Protein 2PEB (pdb70)

Radius of gyration: 17.13 Å; Cα contacts (8 Å, |Δi|>4): 445; chains: 2; bounding box: 37×44×28 Å

Secondary structure (DSSP, 8-state):
---GGG--EEEEEE---GGGHHHHHHHHHHHHHHS--EE----SS--TT-S---EEEE-GGGHHHHHHH----TT--EEEEEESS-HHHHHHTS-EEESS-----HHHHHHT-/---GGG---EEEEE---TTTHHHHHHHHHHHHHHS--EE----SS--TT-S---EEEE-GGGHHHHHHH----TT--EEEEE-SS-HHHHHHTS-EEESS-----HHHHHHH-

Structure (mmCIF, N/CA/C/O backbone):
data_2PEB
#
_entry.id   2PEB
#
_cell.length_a   44.562
_cell.length_b   57.042
_cell.length_c   46.676
_cell.angle_alpha   90.000
_cell.angle_beta   104.810
_cell.angle_gamma   90.000
#
_symmetry.space_group_name_H-M   'P 1 21 1'
#
loop_
_entity.id
_entity.type
_entity.pdbx_description
1 polymer 'putative dioxygenase'
2 non-polymer 'ZINC ION'
3 non-polymer 'UNKNOWN LIGAND'
4 non-polymer 'TETRAETHYLENE GLYCOL'
5 non-polymer 1,2-ETHANEDIOL
6 water water
#
loop_
_atom_site.group_PDB
_atom_site.id
_atom_site.type_symbol
_atom_site.label_atom_id
_atom_site.label_alt_id
_atom_site.label_comp_id
_atom_site.label_asym_id
_atom_site.label_entity_id
_atom_site.label_seq_id
_atom_site.pdbx_PDB_ins_code
_atom_site.Cartn_x
_atom_site.Cartn_y
_atom_site.Cartn_z
_atom_site.occupancy
_atom_site.B_iso_or_equiv
_atom_site.auth_seq_id
_atom_site.auth_comp_id
_atom_site.auth_asym_id
_atom_site.auth_atom_id
_atom_site.pdbx_PDB_model_num
ATOM 1 N N . LYS A 1 3 ? 47.388 16.080 24.740 1.00 45.86 2 LYS A N 1
ATOM 2 C CA . LYS A 1 3 ? 45.996 15.670 25.068 1.00 46.46 2 LYS A CA 1
ATOM 3 C C . LYS A 1 3 ? 45.748 14.199 24.677 1.00 45.95 2 LYS A C 1
ATOM 4 O O . LYS A 1 3 ? 46.512 13.591 23.906 1.00 45.39 2 LYS A O 1
ATOM 10 N N . GLU A 1 4 ? 44.684 13.641 25.245 1.00 44.96 3 GLU A N 1
ATOM 11 C CA . GLU A 1 4 ? 44.193 12.315 24.898 1.00 43.54 3 GLU A CA 1
ATOM 12 C C . GLU A 1 4 ? 43.333 12.384 23.638 1.00 43.38 3 GLU A C 1
ATOM 13 O O . GLU A 1 4 ? 42.420 13.242 23.532 1.00 35.05 3 GLU A O 1
ATOM 19 N N . ASP A 1 5 ? 43.620 11.484 22.691 1.00 44.56 4 ASP A N 1
ATOM 20 C CA . ASP A 1 5 ? 42.891 11.439 21.413 1.00 45.53 4 ASP A CA 1
ATOM 21 C C . ASP A 1 5 ? 41.618 10.588 21.538 1.00 43.71 4 ASP A C 1
ATOM 22 O O . ASP A 1 5 ? 41.672 9.396 21.910 1.00 38.75 4 ASP A O 1
ATOM 27 N N . THR A 1 6 ? 40.476 11.216 21.239 1.00 43.91 5 THR A N 1
ATOM 28 C CA . THR A 1 6 ? 39.173 10.530 21.299 1.00 41.85 5 THR A CA 1
ATOM 29 C C . THR A 1 6 ? 39.038 9.483 20.188 1.00 42.54 5 THR A C 1
ATOM 30 O O . THR A 1 6 ? 38.083 8.711 20.170 1.00 42.59 5 THR A O 1
ATOM 34 N N . ILE A 1 7 ? 39.991 9.447 19.255 1.00 43.44 6 ILE A N 1
ATOM 35 C CA . ILE A 1 7 ? 40.091 8.306 18.343 1.00 42.97 6 ILE A CA 1
ATOM 36 C C . ILE A 1 7 ? 40.268 7.035 19.183 1.00 42.69 6 ILE A C 1
ATOM 37 O O . ILE A 1 7 ? 39.770 5.974 18.844 1.00 42.69 6 ILE A O 1
ATOM 42 N N . GLU A 1 8 ? 40.940 7.167 20.318 1.00 38.72 7 GLU A N 1
ATOM 43 C CA . GLU A 1 8 ? 41.175 6.043 21.161 1.00 37.41 7 GLU A CA 1
ATOM 44 C C . GLU A 1 8 ? 39.881 5.499 21.752 1.00 29.96 7 GLU A C 1
ATOM 45 O O . GLU A 1 8 ? 39.946 4.491 22.429 1.00 29.41 7 GLU A O 1
ATOM 51 N N . ILE A 1 9 ? 38.727 6.141 21.503 1.00 23.64 8 ILE A N 1
ATOM 52 C CA . ILE A 1 9 ? 37.417 5.641 21.980 1.00 20.65 8 ILE A CA 1
ATOM 53 C C . ILE A 1 9 ? 36.814 4.754 20.917 1.00 18.47 8 ILE A C 1
ATOM 54 O O . ILE A 1 9 ? 36.450 5.232 19.839 1.00 23.34 8 ILE A O 1
ATOM 59 N N . ALA A 1 10 ? 36.761 3.456 21.196 1.00 20.21 9 ALA A N 1
ATOM 60 C CA . ALA A 1 10 ? 36.231 2.440 20.253 1.00 23.28 9 ALA A CA 1
ATOM 61 C C . ALA A 1 10 ? 34.715 2.267 20.348 1.00 25.33 9 ALA A C 1
ATOM 62 O O . ALA A 1 10 ? 34.073 1.628 19.475 1.00 24.52 9 ALA A O 1
ATOM 64 N N . GLY A 1 11 ? 34.131 2.793 21.410 1.00 24.12 10 GLY A N 1
ATOM 65 C CA . GLY A 1 11 ? 32.736 2.596 21.697 1.00 23.85 10 GLY A CA 1
ATOM 66 C C . GLY A 1 11 ? 32.393 3.050 23.061 1.00 21.47 10 GLY A C 1
ATOM 67 O O . GLY A 1 11 ? 33.246 3.534 23.803 1.00 23.00 10 GLY A O 1
ATOM 68 N N . PHE A 1 12 ? 31.123 2.895 23.418 1.00 23.89 11 PHE A N 1
ATOM 69 C CA . PHE A 1 12 ? 30.618 3.248 24.737 1.00 26.12 11 PHE A CA 1
ATOM 70 C C . PHE A 1 12 ? 29.715 2.197 25.318 1.00 25.06 11 PHE A C 1
ATOM 71 O O . PHE A 1 12 ? 29.077 1.422 24.590 1.00 24.55 11 PHE A O 1
ATOM 79 N N . HIS A 1 13 ? 29.696 2.148 26.643 1.00 25.09 12 HIS A N 1
ATOM 80 C CA . HIS A 1 13 ? 28.649 1.462 27.397 1.00 26.50 12 HIS A CA 1
ATOM 81 C C . HIS A 1 13 ? 27.847 2.431 28.181 1.00 28.96 12 HIS A C 1
ATOM 82 O O . HIS A 1 13 ? 28.392 3.345 28.772 1.00 29.31 12 HIS A O 1
ATOM 89 N N . ALA A 1 14 ? 26.548 2.241 28.201 1.00 28.37 13 ALA A N 1
ATOM 90 C CA . ALA A 1 14 ? 25.671 2.736 29.267 1.00 27.27 13 ALA A CA 1
ATOM 91 C C . ALA A 1 14 ? 25.296 1.587 30.220 1.00 28.45 13 ALA A C 1
ATOM 92 O O . ALA A 1 14 ? 24.940 0.503 29.789 1.00 30.02 13 ALA A O 1
ATOM 94 N N . HIS A 1 15 ? 25.458 1.828 31.516 1.00 26.47 14 HIS A N 1
ATOM 95 C CA . HIS A 1 15 ? 25.002 0.937 32.598 1.00 26.67 14 HIS A CA 1
ATOM 96 C C . HIS A 1 15 ? 23.809 1.638 33.266 1.00 27.65 14 HIS A C 1
ATOM 97 O O . HIS A 1 15 ? 23.943 2.730 33.832 1.00 27.40 14 HIS A O 1
ATOM 104 N N . VAL A 1 16 ? 22.631 1.044 33.113 1.00 26.08 15 VAL A N 1
ATOM 105 C CA . VAL A 1 16 ? 21.387 1.599 33.628 1.00 25.06 15 VAL A CA 1
ATOM 106 C C . VAL A 1 16 ? 21.075 0.862 34.900 1.00 25.85 15 VAL A C 1
ATOM 107 O O . VAL A 1 16 ? 20.791 -0.357 34.894 1.00 26.42 15 VAL A O 1
ATOM 111 N N . TYR A 1 17 ? 21.208 1.567 36.022 1.00 24.97 16 TYR A N 1
ATOM 112 C CA . TYR A 1 17 ? 20.976 1.012 37.329 1.00 24.79 16 TYR A CA 1
ATOM 113 C C . TYR A 1 17 ? 19.501 1.057 37.717 1.00 23.29 16 TYR A C 1
ATOM 114 O O . TYR A 1 17 ? 18.748 1.961 37.318 1.00 25.47 16 TYR A O 1
ATOM 123 N N . PHE A 1 18 ? 19.100 0.078 38.511 1.00 24.66 17 PHE A N 1
ATOM 124 C CA . PHE A 1 18 ? 17.723 0.029 38.986 1.00 25.47 17 PHE A CA 1
ATOM 125 C C . PHE A 1 18 ? 17.612 -0.798 40.259 1.00 27.06 17 PHE A C 1
ATOM 126 O O . PHE A 1 18 ? 18.522 -1.517 40.649 1.00 26.70 17 PHE A O 1
ATOM 134 N N . ASP A 1 19 ? 16.458 -0.699 40.900 1.00 28.13 18 ASP A N 1
ATOM 135 C CA . ASP A 1 19 ? 16.106 -1.630 41.977 1.00 28.94 18 ASP A CA 1
ATOM 136 C C . ASP A 1 19 ? 14.693 -2.125 41.708 1.00 28.52 18 ASP A C 1
ATOM 137 O O . ASP A 1 19 ? 14.104 -1.750 40.700 1.00 28.17 18 ASP A O 1
ATOM 142 N N . ALA A 1 20 ? 14.152 -2.960 42.593 1.00 27.73 19 ALA A N 1
ATOM 143 C CA . ALA A 1 20 ? 12.780 -3.477 42.426 1.00 29.68 19 ALA A CA 1
ATOM 144 C C . ALA A 1 20 ? 11.774 -2.376 42.131 1.00 27.27 19 ALA A C 1
ATOM 145 O O . ALA A 1 20 ? 10.916 -2.555 41.280 1.00 30.18 19 ALA A O 1
ATOM 147 N N . ALA A 1 21 ? 11.846 -1.265 42.872 1.00 26.91 20 ALA A N 1
ATOM 148 C CA . ALA A 1 21 ? 10.916 -0.132 42.705 1.00 26.72 20 ALA A CA 1
ATOM 149 C C . ALA A 1 21 ? 10.956 0.502 41.327 1.00 28.77 20 ALA A C 1
ATOM 150 O O . ALA A 1 21 ? 9.937 0.957 40.817 1.00 30.28 20 ALA A O 1
ATOM 152 N N . SER A 1 22 ? 12.138 0.551 40.730 1.00 29.75 21 SER A N 1
ATOM 153 C CA . SER A 1 22 ? 12.335 1.216 39.451 1.00 26.64 21 SER A CA 1
ATOM 154 C C . SER A 1 22 ? 12.526 0.231 38.299 1.00 25.74 21 SER A C 1
ATOM 155 O O . SER A 1 22 ? 12.818 0.648 37.179 1.00 24.24 21 SER A O 1
ATOM 158 N N . ARG A 1 23 ? 12.414 -1.064 38.557 1.00 25.69 22 ARG A N 1
ATOM 159 C CA . ARG A 1 23 ? 12.744 -2.052 37.520 1.00 26.23 22 ARG A CA 1
ATOM 160 C C . ARG A 1 23 ? 11.896 -1.871 36.265 1.00 27.71 22 ARG A C 1
ATOM 161 O O . ARG A 1 23 ? 12.390 -2.008 35.141 1.00 27.42 22 ARG A O 1
ATOM 169 N N . ASP A 1 24 ? 10.633 -1.522 36.457 1.00 27.64 23 ASP A N 1
ATOM 170 C CA . ASP A 1 24 ? 9.728 -1.347 35.328 1.00 30.26 23 ASP A CA 1
ATOM 171 C C . ASP A 1 24 ? 10.051 -0.116 34.497 1.00 27.62 23 ASP A C 1
ATOM 172 O O . ASP A 1 24 ? 10.011 -0.169 33.274 1.00 28.62 23 ASP A O 1
ATOM 177 N N . VAL A 1 25 ? 10.388 1.000 35.134 1.00 27.67 24 VAL A N 1
ATOM 178 C CA . VAL A 1 25 ? 10.924 2.146 34.399 1.0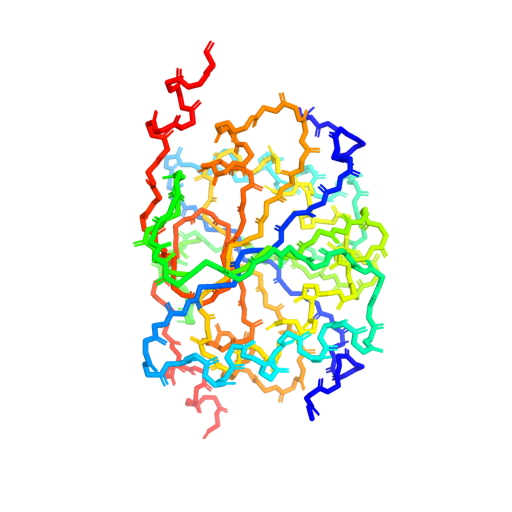0 27.29 24 VAL A CA 1
ATOM 179 C C . VAL A 1 25 ? 12.187 1.736 33.598 1.00 24.18 24 VAL A C 1
ATOM 180 O O . VAL A 1 25 ? 12.389 2.097 32.438 1.00 22.87 24 VAL A O 1
ATOM 184 N N . ALA A 1 26 ? 13.059 0.988 34.240 1.00 23.13 25 ALA A N 1
ATOM 185 C CA . ALA A 1 26 ? 14.289 0.534 33.592 1.00 22.46 25 ALA A CA 1
ATOM 186 C C . ALA A 1 26 ? 13.934 -0.308 32.355 1.00 21.40 25 ALA A C 1
ATOM 187 O O . ALA A 1 26 ? 14.598 -0.223 31.337 1.00 22.48 25 ALA A O 1
ATOM 189 N N . ALA A 1 27 ? 12.889 -1.128 32.469 1.00 21.74 26 ALA A N 1
ATOM 190 C CA . ALA A 1 27 ? 12.489 -2.019 31.339 1.00 20.98 26 ALA A CA 1
ATOM 191 C C . ALA A 1 27 ? 11.998 -1.182 30.174 1.00 24.64 26 ALA A C 1
ATOM 192 O O . ALA A 1 27 ? 12.280 -1.470 29.014 1.00 22.78 26 ALA A O 1
ATOM 194 N N . ARG A 1 28 ? 11.265 -0.128 30.493 1.00 26.19 27 ARG A N 1
ATOM 195 C CA A ARG A 1 28 ? 10.733 0.784 29.464 0.50 26.94 27 ARG A CA 1
ATOM 196 C CA B ARG A 1 28 ? 10.734 0.765 29.454 0.50 26.92 27 ARG A CA 1
ATOM 197 C C . ARG A 1 28 ? 11.829 1.577 28.763 1.00 26.03 27 ARG A C 1
ATOM 198 O O . ARG A 1 28 ? 11.776 1.829 27.562 1.00 25.39 27 ARG A O 1
ATOM 213 N N . VAL A 1 29 ? 12.824 2.011 29.524 1.00 23.63 28 VAL A N 1
ATOM 214 C CA . VAL A 1 29 ? 13.955 2.726 28.978 1.00 24.79 28 VAL A CA 1
ATOM 215 C C . VAL A 1 29 ? 14.702 1.778 28.067 1.00 23.00 28 VAL A C 1
ATOM 216 O O . VAL A 1 29 ? 15.199 2.159 27.000 1.00 24.00 28 VAL A O 1
ATOM 220 N N . ARG A 1 30 ? 14.799 0.516 28.493 1.00 23.10 29 ARG A N 1
ATOM 221 C CA A ARG A 1 30 ? 15.519 -0.475 27.730 0.50 23.72 29 ARG A CA 1
ATOM 222 C CA B ARG A 1 30 ? 15.496 -0.515 27.748 0.50 24.38 29 ARG A CA 1
ATOM 223 C C . ARG A 1 30 ? 14.874 -0.715 26.370 1.00 23.70 29 ARG A C 1
ATOM 224 O O . ARG A 1 30 ? 15.582 -0.802 25.346 1.00 24.59 29 ARG A O 1
ATOM 239 N N . GLU A 1 31 ? 13.561 -0.797 26.370 1.00 23.37 30 GLU A N 1
ATOM 240 C CA . GLU A 1 31 ? 12.784 -0.962 25.139 1.00 22.61 30 GLU A CA 1
ATOM 241 C C . GLU A 1 31 ? 12.910 0.260 24.242 1.00 23.39 30 GLU A C 1
ATOM 242 O O . GLU A 1 31 ? 13.056 0.139 23.028 1.00 23.23 30 GLU A O 1
ATOM 248 N N . GLY A 1 32 ? 12.894 1.440 24.826 1.00 25.23 31 GLY A N 1
ATOM 249 C CA . GLY A 1 32 ? 13.111 2.660 24.059 1.00 26.77 31 GLY A CA 1
ATOM 250 C C . GLY A 1 32 ? 14.454 2.664 23.352 1.00 26.86 31 GLY A C 1
ATOM 251 O O . GLY A 1 32 ? 14.566 3.066 22.206 1.00 27.39 31 GLY A O 1
ATOM 252 N N . LEU A 1 33 ? 15.494 2.220 24.050 1.00 26.53 32 LEU A N 1
ATOM 253 C CA . LEU A 1 33 ? 16.797 2.135 23.442 1.00 27.39 32 LEU A CA 1
ATOM 254 C C . LEU A 1 33 ? 16.829 1.113 22.291 1.00 25.82 32 LEU A C 1
ATOM 255 O O . LEU A 1 33 ? 17.381 1.383 21.205 1.00 25.69 32 LEU A O 1
ATOM 260 N N . GLY A 1 34 ? 16.343 -0.090 22.537 1.00 25.57 33 GLY A N 1
ATOM 261 C CA . GLY A 1 34 ? 16.402 -1.155 21.532 1.00 24.75 33 GLY A CA 1
ATOM 262 C C . GLY A 1 34 ? 15.538 -0.897 20.301 1.00 25.92 33 GLY A C 1
ATOM 263 O O . GLY A 1 34 ? 15.784 -1.442 19.243 1.00 27.47 33 GLY A O 1
ATOM 264 N N . ALA A 1 35 ? 14.569 -0.011 20.458 1.00 24.27 34 ALA A N 1
ATOM 265 C CA . ALA A 1 35 ? 13.637 0.389 19.402 1.00 24.18 34 ALA A CA 1
ATOM 266 C C . ALA A 1 35 ? 14.243 1.451 18.523 1.00 23.98 34 ALA A C 1
ATOM 267 O O . ALA A 1 35 ? 13.934 1.540 17.348 1.00 27.84 34 ALA A O 1
ATOM 269 N N . ARG A 1 36 ? 15.097 2.293 19.090 1.00 25.41 35 ARG A N 1
ATOM 270 C CA . ARG A 1 36 ? 15.523 3.518 18.375 1.00 26.73 35 ARG A CA 1
ATOM 271 C C . ARG A 1 36 ? 16.949 3.550 17.844 1.00 26.77 35 ARG A C 1
ATOM 272 O O . ARG A 1 36 ? 17.220 4.224 16.875 1.00 28.50 35 ARG A O 1
ATOM 280 N N . PHE A 1 37 ? 17.884 2.895 18.532 1.00 24.85 36 PHE A N 1
AT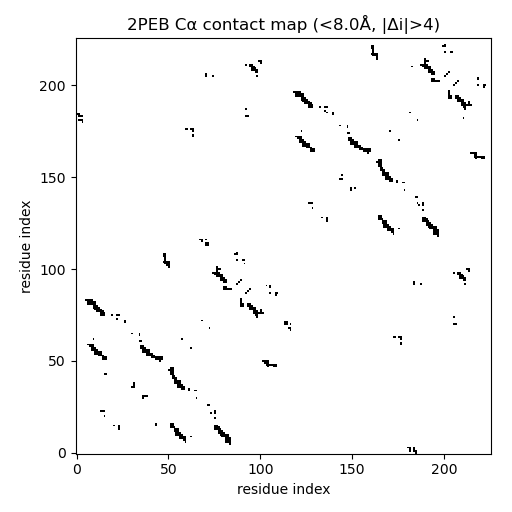OM 281 C CA . PHE A 1 37 ? 19.296 3.127 18.281 1.00 24.52 36 PHE A CA 1
ATOM 282 C C . PHE A 1 37 ? 20.008 1.835 17.929 1.00 25.27 36 PHE A C 1
ATOM 283 O O . PHE A 1 37 ? 19.455 0.733 18.064 1.00 27.05 36 PHE A O 1
ATOM 291 N N . GLU A 1 38 ? 21.221 1.996 17.394 1.00 24.50 37 GLU A N 1
ATOM 292 C CA . GLU A 1 38 ? 22.073 0.863 17.075 1.00 24.50 37 GLU A CA 1
ATOM 293 C C . GLU A 1 38 ? 22.853 0.509 18.311 1.00 25.04 37 GLU A C 1
ATOM 294 O O . GLU A 1 38 ? 23.881 1.118 18.644 1.00 26.34 37 GLU A O 1
ATOM 300 N N . VAL A 1 39 ? 22.309 -0.426 19.067 1.00 24.04 38 VAL A N 1
ATOM 301 C CA . VAL A 1 39 ? 22.875 -0.815 20.349 1.00 24.33 38 VAL A CA 1
ATOM 302 C C . VAL A 1 39 ? 22.873 -2.335 20.512 1.00 24.84 38 VAL A C 1
ATOM 303 O O . VAL A 1 39 ? 22.206 -3.049 19.787 1.00 26.22 38 VAL A O 1
ATOM 307 N N . GLN A 1 40 ? 23.733 -2.810 21.395 1.00 26.42 39 GLN A N 1
ATOM 308 C CA A GLN A 1 40 ? 23.792 -4.211 21.804 0.50 26.53 39 GLN A CA 1
ATOM 309 C CA B GLN A 1 40 ? 23.725 -4.207 21.796 0.50 27.32 39 GLN A CA 1
ATOM 310 C C . GLN A 1 40 ? 23.374 -4.221 23.263 1.00 26.64 39 GLN A C 1
ATOM 311 O O . GLN A 1 40 ? 24.044 -3.622 24.090 1.00 26.36 39 GLN A O 1
ATOM 322 N N . LEU A 1 41 ? 22.264 -4.875 23.577 1.00 25.63 40 LEU A N 1
ATOM 323 C CA . LEU A 1 41 ? 21.747 -4.911 24.903 1.00 27.53 40 LEU A CA 1
ATOM 324 C C . LEU A 1 41 ? 22.253 -6.155 25.585 1.00 26.71 40 LEU A C 1
ATOM 325 O O . LEU A 1 41 ? 22.053 -7.253 25.084 1.00 31.21 40 LEU A O 1
ATOM 330 N N . GLY A 1 42 ? 22.913 -5.964 26.722 1.00 28.05 41 GLY A N 1
ATOM 331 C CA . GLY A 1 42 ? 23.440 -7.070 27.494 1.00 29.47 41 GLY A CA 1
ATOM 332 C C . GLY A 1 42 ? 22.433 -7.595 28.484 1.00 29.04 41 GLY A C 1
ATOM 333 O O . GLY A 1 42 ? 21.268 -7.168 28.537 1.00 30.12 41 GLY A O 1
ATOM 334 N N . ARG A 1 43 ? 22.886 -8.525 29.319 1.00 30.62 42 ARG A N 1
ATOM 335 C CA A ARG A 1 43 ? 22.001 -9.216 30.238 0.50 30.35 42 ARG A CA 1
ATOM 336 C CA B ARG A 1 43 ? 21.963 -9.202 30.212 0.50 30.21 42 ARG A CA 1
ATOM 337 C C . ARG A 1 43 ? 21.511 -8.291 31.349 1.00 29.30 42 ARG A C 1
ATOM 338 O O . ARG A 1 43 ? 22.132 -7.268 31.658 1.00 33.32 42 ARG A O 1
ATOM 343 N N . TRP A 1 44 ? 20.395 -8.665 31.917 1.00 30.99 43 TRP A N 1
ATOM 344 C CA . TRP A 1 44 ? 19.797 -7.984 32.993 1.00 29.37 43 TRP A CA 1
ATOM 345 C C . TRP A 1 44 ? 20.408 -8.598 34.267 1.00 28.83 43 TRP A C 1
ATOM 346 O O . TRP A 1 44 ? 20.365 -9.803 34.456 1.00 27.99 43 TRP A O 1
ATOM 357 N N . PHE A 1 45 ? 21.021 -7.776 35.110 1.00 25.14 44 PHE A N 1
ATOM 358 C CA . PHE A 1 45 ? 21.479 -8.225 36.442 1.00 26.72 44 PHE A CA 1
ATOM 359 C C . PHE A 1 45 ? 20.615 -7.602 37.530 1.00 26.30 44 PHE A C 1
ATOM 360 O O . PHE A 1 45 ? 20.705 -6.414 37.785 1.00 26.98 44 PHE A O 1
ATOM 368 N N . ASP A 1 46 ? 19.786 -8.398 38.196 1.00 28.73 45 ASP A N 1
ATOM 369 C CA . ASP A 1 46 ? 18.947 -7.858 39.261 1.00 30.59 45 ASP A CA 1
ATOM 370 C C . ASP A 1 46 ? 19.736 -7.520 40.525 1.00 29.12 45 ASP A C 1
ATOM 371 O O . ASP A 1 46 ? 19.316 -6.659 41.307 1.00 33.16 45 ASP A O 1
ATOM 376 N N . LYS A 1 47 ? 20.888 -8.152 40.677 1.00 27.09 46 LYS A N 1
ATOM 377 C CA . LYS A 1 47 ? 21.747 -7.974 41.835 1.00 27.97 46 LYS A CA 1
ATOM 378 C C . LYS A 1 47 ? 23.084 -7.336 41.446 1.00 27.57 46 LYS A C 1
ATOM 379 O O . LYS A 1 47 ? 23.535 -7.443 40.303 1.00 27.09 46 LYS A O 1
ATOM 382 N N . PRO A 1 48 ? 23.749 -6.703 42.410 1.00 26.35 47 PRO A N 1
ATOM 383 C CA . PRO A 1 48 ? 25.078 -6.201 42.049 1.00 25.60 47 PRO A CA 1
ATOM 384 C C . PRO A 1 48 ? 26.057 -7.282 41.559 1.00 26.29 47 PRO A C 1
ATOM 385 O O . PRO A 1 48 ? 26.128 -8.392 42.102 1.00 26.65 47 PRO A O 1
ATOM 389 N N . ILE A 1 49 ? 26.830 -6.935 40.545 1.00 29.12 48 ILE A N 1
ATOM 390 C CA . ILE A 1 49 ? 27.846 -7.817 39.981 1.00 29.99 48 ILE A CA 1
ATOM 391 C C . ILE A 1 49 ? 29.063 -6.976 39.616 1.00 30.09 48 ILE A C 1
ATOM 392 O O . ILE A 1 49 ? 28.942 -5.816 39.196 1.00 25.34 48 ILE A O 1
ATOM 397 N N . GLY A 1 50 ? 30.239 -7.562 39.829 1.00 31.51 49 GLY A N 1
ATOM 398 C CA . GLY A 1 50 ? 31.530 -6.943 39.487 1.00 31.19 49 GLY A CA 1
ATOM 399 C C . GLY A 1 50 ? 31.752 -5.581 40.117 1.00 31.34 49 GLY A C 1
ATOM 400 O O . GLY A 1 50 ? 31.674 -5.424 41.342 1.00 31.53 49 GLY A O 1
ATOM 401 N N . PRO A 1 51 ? 31.993 -4.556 39.282 1.00 29.19 50 PRO A N 1
ATOM 402 C CA . PRO A 1 51 ? 32.182 -3.233 39.859 1.00 29.55 50 PRO A CA 1
ATOM 403 C C . PRO A 1 51 ? 30.890 -2.565 40.342 1.00 30.58 50 PRO A C 1
ATOM 404 O O . PRO A 1 51 ? 30.961 -1.555 41.054 1.00 30.84 50 PRO A O 1
ATOM 408 N N . HIS A 1 52 ? 29.737 -3.118 39.957 1.00 28.67 51 HIS A N 1
ATOM 409 C CA . HIS A 1 52 ? 28.426 -2.422 40.053 1.00 27.56 51 HIS A CA 1
ATOM 410 C C . HIS A 1 52 ? 27.755 -2.577 41.395 1.00 26.38 51 HIS A C 1
ATOM 411 O O . HIS A 1 52 ? 27.612 -3.710 41.897 1.00 26.19 51 HIS A O 1
ATOM 418 N N . PRO A 1 53 ? 27.331 -1.439 41.993 1.00 24.77 52 PRO A N 1
ATOM 419 C CA . PRO A 1 53 ? 26.769 -1.512 43.330 1.00 23.64 52 PRO A CA 1
ATOM 420 C C . PRO A 1 53 ? 25.262 -1.674 43.438 1.00 21.37 52 PRO A C 1
ATOM 421 O O . PRO A 1 53 ? 24.716 -1.585 44.541 1.00 24.79 52 PRO A O 1
ATOM 425 N N . LYS A 1 54 ? 24.620 -1.927 42.296 1.00 24.99 53 LYS A N 1
ATOM 426 C CA A LYS A 1 54 ? 23.185 -1.992 42.196 0.50 25.70 53 LYS A CA 1
ATOM 427 C CA B LYS A 1 54 ? 23.162 -1.982 42.163 0.50 24.75 53 LYS A CA 1
ATOM 428 C C . LYS A 1 54 ? 22.877 -2.846 40.956 1.00 23.82 53 LYS A C 1
ATOM 429 O O . LYS A 1 54 ? 23.704 -2.953 40.074 1.00 26.13 53 LYS A O 1
ATOM 440 N N . GLY A 1 55 ? 21.720 -3.463 40.914 1.00 23.62 54 GLY A N 1
ATOM 441 C CA . GLY A 1 55 ? 21.290 -4.102 39.694 1.00 26.00 54 GLY A CA 1
ATOM 442 C C . GLY A 1 55 ? 21.373 -3.152 38.501 1.00 28.16 54 GLY A C 1
ATOM 443 O O . GLY A 1 55 ? 21.204 -1.930 38.633 1.00 25.17 54 GLY A O 1
ATOM 452 N N . TYR A 1 57 ? 21.592 -3.140 33.781 1.00 25.58 56 TYR A N 1
ATOM 453 C CA . TYR A 1 57 ? 21.814 -3.764 32.490 1.00 25.26 56 TYR A CA 1
ATOM 454 C C . TYR A 1 57 ? 22.749 -2.900 31.652 1.00 26.06 56 TYR A C 1
ATOM 455 O O . TYR A 1 57 ? 22.874 -1.694 31.876 1.00 24.83 56 TYR A O 1
ATOM 464 N N . GLN A 1 58 ? 23.430 -3.552 30.716 1.00 28.96 57 GLN A N 1
ATOM 465 C CA . GLN A 1 58 ? 24.436 -2.912 29.878 1.00 30.99 57 GLN A CA 1
ATOM 466 C C . GLN A 1 58 ? 23.834 -2.630 28.509 1.00 28.72 57 GLN A C 1
ATOM 467 O O . GLN A 1 58 ? 23.054 -3.421 27.985 1.00 30.06 57 GLN A O 1
ATOM 473 N N . VAL A 1 59 ? 24.215 -1.496 27.953 1.00 28.42 58 VAL A N 1
ATOM 474 C CA . VAL A 1 59 ? 23.889 -1.126 26.600 1.00 27.33 58 VAL A CA 1
ATOM 475 C C . VAL A 1 59 ? 25.209 -0.703 25.945 1.00 26.16 58 VAL A C 1
ATOM 476 O O . VAL A 1 59 ? 25.827 0.257 26.426 1.00 29.60 58 VAL A O 1
ATOM 480 N N . ALA A 1 60 ? 25.632 -1.375 24.885 1.00 22.78 59 ALA A N 1
ATOM 481 C CA . ALA A 1 60 ? 26.841 -1.056 24.113 1.00 21.77 59 ALA A CA 1
ATOM 482 C C . ALA A 1 60 ? 26.491 -0.405 22.793 1.00 24.07 59 ALA A C 1
ATOM 483 O O . ALA A 1 60 ? 25.549 -0.802 22.141 1.00 24.66 59 ALA A O 1
ATOM 485 N N . PHE A 1 61 ? 27.320 0.551 22.363 1.00 23.47 60 PHE A N 1
ATOM 486 C CA . PHE A 1 61 ? 27.166 1.169 21.055 1.00 24.65 60 PHE A CA 1
ATOM 487 C C . PHE A 1 61 ? 28.488 1.693 20.538 1.00 26.11 60 PHE A C 1
ATOM 488 O O . PHE A 1 61 ? 29.409 2.007 21.315 1.00 27.13 60 PHE A O 1
ATOM 496 N N . LEU A 1 62 ? 28.561 1.794 19.226 1.00 24.39 61 LEU A N 1
ATOM 497 C CA . LEU A 1 62 ? 29.703 2.432 18.547 1.00 23.05 61 LEU A CA 1
ATOM 498 C C . LEU A 1 62 ? 29.677 3.952 18.739 1.00 25.42 61 LEU A C 1
ATOM 499 O O . LEU A 1 62 ? 28.654 4.506 19.097 1.00 25.26 61 LEU A O 1
ATOM 504 N N . PRO A 1 63 ? 30.826 4.614 18.535 1.00 27.62 62 PRO A N 1
ATOM 505 C CA . PRO A 1 63 ? 30.874 6.060 18.746 1.00 24.74 62 PRO A CA 1
ATOM 506 C C . PRO A 1 63 ? 29.836 6.868 17.978 1.00 24.90 62 PRO A C 1
ATOM 507 O O . PRO A 1 63 ? 29.381 7.904 18.526 1.00 26.71 62 PRO A O 1
ATOM 511 N N . ASN A 1 64 ? 29.440 6.417 16.778 1.00 22.75 63 ASN A N 1
ATOM 512 C CA . ASN A 1 64 ? 28.417 7.120 15.980 1.00 23.65 63 ASN A CA 1
ATOM 513 C C . ASN A 1 64 ? 26.981 7.162 16.582 1.00 27.46 63 ASN A C 1
ATOM 514 O O . ASN A 1 64 ? 26.095 7.824 16.045 1.00 27.72 63 ASN A O 1
ATOM 519 N N . GLN A 1 65 ? 26.755 6.474 17.689 1.00 24.06 64 GLN A N 1
ATOM 520 C CA . GLN A 1 65 ? 25.499 6.553 18.414 1.00 26.29 64 GLN A CA 1
ATOM 521 C C . GLN A 1 65 ? 25.522 7.435 19.658 1.00 24.97 64 GLN A C 1
ATOM 522 O O . GLN A 1 65 ? 24.492 7.627 20.295 1.00 26.77 64 GLN A O 1
ATOM 528 N N . PHE A 1 66 ? 26.692 7.980 20.008 1.00 26.67 65 PHE A N 1
ATOM 529 C CA . PHE A 1 66 ? 26.874 8.696 21.245 1.00 24.85 65 PHE A CA 1
ATOM 530 C C . PHE A 1 66 ? 25.942 9.893 21.276 1.00 26.47 65 PHE A C 1
ATOM 531 O O . PHE A 1 66 ? 25.200 10.075 22.275 1.00 22.86 65 PHE A O 1
ATOM 539 N N . ASP A 1 67 ? 25.822 10.589 20.156 1.00 28.37 66 ASP A N 1
ATOM 540 C CA . ASP A 1 67 ? 24.964 11.795 20.130 1.00 27.94 66 ASP A CA 1
ATOM 541 C C . ASP A 1 67 ? 23.483 11.460 19.852 1.00 27.48 66 ASP A C 1
ATOM 542 O O . ASP A 1 67 ? 22.623 12.368 19.734 1.00 27.58 66 ASP A O 1
ATOM 547 N N . LYS A 1 68 ? 23.176 10.170 19.760 1.00 26.83 67 LYS A N 1
ATOM 548 C CA . LYS A 1 68 ? 21.808 9.721 19.694 1.00 29.72 67 LYS A CA 1
ATOM 549 C C . LYS A 1 68 ? 21.367 9.147 21.014 1.00 26.85 67 LYS A C 1
ATOM 550 O O . LYS A 1 68 ? 20.399 9.623 21.605 1.00 27.24 67 LYS A O 1
ATOM 556 N N . VAL A 1 69 ? 22.066 8.108 21.489 1.00 25.09 68 VAL A N 1
ATOM 557 C CA . VAL A 1 69 ? 21.747 7.447 22.727 1.00 25.14 68 VAL A CA 1
ATOM 558 C C . VAL A 1 69 ? 21.799 8.340 23.972 1.00 26.24 68 VAL A C 1
ATOM 559 O O . VAL A 1 69 ? 20.880 8.375 24.770 1.00 28.22 68 VAL A O 1
ATOM 563 N N . VAL A 1 70 ? 22.840 9.126 24.100 1.00 24.48 69 VAL A N 1
ATOM 564 C CA . VAL A 1 70 ? 23.098 9.828 25.340 1.00 24.44 69 VAL A CA 1
ATOM 565 C C . VAL A 1 70 ? 22.123 11.025 25.515 1.00 22.73 69 VAL A C 1
ATOM 566 O O . VAL A 1 70 ? 21.422 11.121 26.525 1.00 25.14 69 VAL A O 1
ATOM 570 N N . PRO A 1 71 ? 21.956 11.850 24.464 1.00 25.26 70 PRO A N 1
ATOM 571 C CA . PRO A 1 71 ? 20.870 12.868 24.578 1.00 25.68 70 PRO A CA 1
ATOM 572 C C . PRO A 1 71 ? 19.473 12.294 24.805 1.00 24.35 70 PRO A C 1
ATOM 573 O O . PRO A 1 71 ? 18.689 12.867 25.576 1.00 23.95 70 PRO A O 1
ATOM 577 N N . TRP A 1 72 ? 19.170 11.137 24.206 1.00 23.52 71 TRP A N 1
ATOM 578 C CA . TRP A 1 72 ? 17.907 10.491 24.483 1.00 24.85 71 TRP A CA 1
ATOM 579 C C . TRP A 1 72 ? 17.742 10.127 25.939 1.00 24.07 71 TRP A C 1
ATOM 580 O O . TRP A 1 72 ? 16.689 10.393 26.527 1.00 24.75 71 TRP A O 1
ATOM 591 N N . LEU A 1 73 ? 18.728 9.479 26.539 1.00 24.57 72 LEU A N 1
ATOM 592 C CA . LEU A 1 73 ? 18.707 9.154 27.953 1.00 25.70 72 LEU A CA 1
ATOM 593 C C . LEU A 1 73 ? 18.673 10.395 28.859 1.00 24.13 72 LEU A C 1
ATOM 594 O O . LEU A 1 73 ? 18.022 10.409 29.908 1.00 26.39 72 LEU A O 1
ATOM 607 N N . LEU A 1 75 ? 16.987 12.947 28.383 1.00 26.56 74 LEU A N 1
ATOM 608 C CA . LEU A 1 75 ? 15.657 13.403 28.390 1.00 26.78 74 LEU A CA 1
ATOM 609 C C . LEU A 1 75 ? 14.702 12.333 28.911 1.00 25.62 74 LEU A C 1
ATOM 610 O O . LEU A 1 75 ? 13.634 12.661 29.451 1.00 25.75 74 LEU A O 1
ATOM 615 N N . ASN A 1 76 ? 15.065 11.053 28.790 1.00 25.12 75 ASN A N 1
ATOM 616 C CA . ASN A 1 76 ? 14.076 9.957 28.940 1.00 22.64 75 ASN A CA 1
ATOM 617 C C . ASN A 1 76 ? 14.436 8.907 29.996 1.00 25.07 75 ASN A C 1
ATOM 618 O O . ASN A 1 76 ? 13.733 7.893 30.147 1.00 27.21 75 ASN A O 1
ATOM 623 N N . ARG A 1 77 ? 15.486 9.172 30.769 1.00 24.77 76 ARG A N 1
ATOM 624 C CA . ARG A 1 77 ? 15.897 8.241 31.807 1.00 26.18 76 ARG A CA 1
ATOM 625 C C . ARG A 1 77 ? 14.920 8.092 32.985 1.00 26.89 76 ARG A C 1
ATOM 626 O O . ARG A 1 77 ? 15.076 7.187 33.820 1.00 26.81 76 ARG A O 1
ATOM 634 N N . GLU A 1 78 ? 13.926 8.963 33.067 1.00 26.05 77 GLU A N 1
ATOM 635 C CA . GLU A 1 78 ? 12.910 8.882 34.077 1.00 27.74 77 GLU A CA 1
ATOM 636 C C . GLU A 1 78 ? 13.489 8.596 35.462 1.00 27.22 77 GLU A C 1
ATOM 637 O O . GLU A 1 78 ? 12.990 7.733 36.198 1.00 27.63 77 GLU A O 1
ATOM 643 N N . GLY A 1 79 ? 14.496 9.364 35.842 1.00 23.99 78 GLY A N 1
ATOM 644 C CA . GLY A 1 79 ? 14.989 9.356 37.189 1.00 24.53 78 GLY A CA 1
ATOM 645 C C . GLY A 1 79 ? 15.987 8.267 37.485 1.00 24.83 78 GLY A C 1
ATOM 646 O O . GLY A 1 79 ? 16.488 8.209 38.601 1.00 27.21 78 GLY A O 1
ATOM 647 N N . LEU A 1 80 ? 16.279 7.415 36.506 1.00 25.50 79 LEU A N 1
ATOM 648 C CA . LEU A 1 80 ? 17.281 6.354 36.698 1.00 26.96 79 LEU A CA 1
ATOM 649 C C . LEU A 1 80 ? 18.699 6.918 36.698 1.00 27.72 79 LEU A C 1
ATOM 650 O O . LEU A 1 80 ? 18.991 7.897 36.009 1.00 27.46 79 LEU A O 1
ATOM 655 N N . ASP A 1 81 ? 19.577 6.314 37.486 1.00 23.68 80 ASP A N 1
ATOM 656 C CA . ASP A 1 81 ? 20.985 6.701 37.437 1.00 27.41 80 ASP A CA 1
ATOM 657 C C . ASP A 1 81 ? 21.668 5.851 36.381 1.00 26.65 80 ASP A C 1
ATOM 658 O O . ASP A 1 81 ? 21.425 4.617 36.313 1.00 26.02 80 ASP A O 1
ATOM 663 N N . ILE A 1 82 ? 22.507 6.491 35.572 1.00 22.48 81 ILE A N 1
ATOM 664 C CA . ILE A 1 82 ? 23.106 5.880 34.408 1.00 23.66 81 ILE A CA 1
ATOM 665 C C . ILE A 1 82 ? 24.546 6.327 34.277 1.00 26.11 81 ILE A C 1
ATOM 666 O O . ILE A 1 82 ? 24.874 7.494 34.200 1.00 25.36 81 ILE A O 1
ATOM 671 N N . LEU A 1 83 ? 25.423 5.345 34.340 1.00 26.69 82 LEU A N 1
ATOM 672 C CA . LEU A 1 83 ? 26.792 5.491 33.975 1.00 25.33 82 LEU A CA 1
ATOM 673 C C . LEU A 1 83 ? 27.029 5.308 32.490 1.00 26.38 82 LEU A C 1
ATOM 674 O O . LEU A 1 83 ? 26.603 4.313 31.891 1.00 26.40 82 LEU A O 1
ATOM 679 N N . VAL A 1 84 ? 27.707 6.247 31.866 1.00 26.09 83 VAL A N 1
ATOM 680 C CA . VAL A 1 84 ? 28.202 6.056 30.515 1.00 23.69 83 VAL A CA 1
ATOM 681 C C . VAL A 1 84 ? 29.739 6.133 30.493 1.00 23.12 83 VAL A C 1
ATOM 682 O O . VAL A 1 84 ? 30.316 7.060 30.984 1.00 23.01 83 VAL A O 1
ATOM 686 N N . HIS A 1 85 ? 30.384 5.115 29.945 1.00 26.87 84 HIS A N 1
ATOM 687 C CA . HIS A 1 85 ? 31.823 5.060 29.912 1.00 28.80 84 HIS A CA 1
ATOM 688 C C . HIS A 1 85 ? 32.279 4.678 28.520 1.00 26.84 84 HIS A C 1
ATOM 689 O O . HIS A 1 85 ? 31.582 3.982 27.798 1.00 25.26 84 HIS A O 1
ATOM 696 N N . PRO A 1 86 ? 33.439 5.188 28.129 1.00 22.75 85 PRO A N 1
ATOM 697 C CA . PRO A 1 86 ? 34.053 4.807 26.878 1.00 22.65 85 PRO A CA 1
ATOM 698 C C . PRO A 1 86 ? 34.747 3.487 27.019 1.00 24.06 85 PRO A C 1
ATOM 699 O O . PRO A 1 86 ? 34.901 2.975 28.139 1.00 25.73 85 PRO A O 1
ATO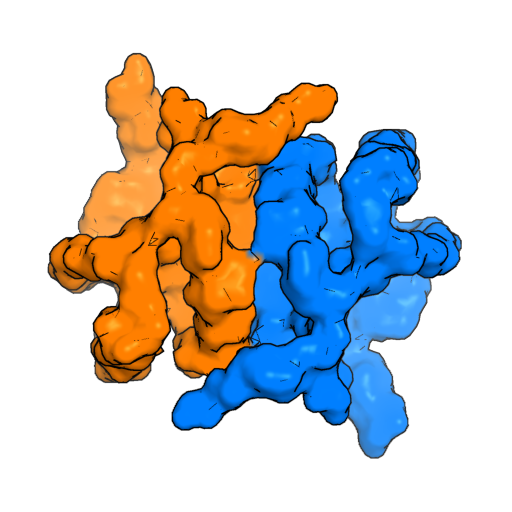M 703 N N . GLU A 1 87 ? 35.107 2.942 25.862 1.00 23.90 86 GLU A N 1
ATOM 704 C CA A GLU A 1 87 ? 35.904 1.735 25.789 0.50 23.51 86 GLU A CA 1
ATOM 705 C CA B GLU A 1 87 ? 35.889 1.724 25.781 0.50 24.07 86 GLU A CA 1
ATOM 706 C C . GLU A 1 87 ? 37.151 2.089 25.028 1.00 23.22 86 GLU A C 1
ATOM 707 O O . GLU A 1 87 ? 37.103 2.255 23.814 1.00 23.85 86 GLU A O 1
ATOM 718 N N . THR A 1 88 ? 38.273 2.249 25.757 1.00 20.89 87 THR A N 1
ATOM 719 C CA . THR A 1 88 ? 39.534 2.671 25.219 1.00 22.16 87 THR A CA 1
ATOM 720 C C . THR A 1 88 ? 40.638 1.662 25.509 1.00 20.84 87 THR A C 1
ATOM 721 O O . THR A 1 88 ? 41.807 1.904 25.181 1.00 19.10 87 THR A O 1
ATOM 725 N N . GLY A 1 89 ? 40.278 0.512 26.076 1.00 21.50 88 GLY A N 1
ATOM 726 C CA . GLY A 1 89 ? 41.262 -0.508 26.441 1.00 20.03 88 GLY A CA 1
ATOM 727 C C . GLY A 1 89 ? 41.915 -0.288 27.801 1.00 17.98 88 GLY A C 1
ATOM 728 O O . GLY A 1 89 ? 42.948 -0.895 28.075 1.00 20.84 88 GLY A O 1
ATOM 729 N N . ASP A 1 90 ? 41.343 0.599 28.606 1.00 22.12 89 ASP A N 1
ATOM 730 C CA . ASP A 1 90 ? 41.855 0.859 29.960 1.00 20.95 89 ASP A CA 1
ATOM 731 C C . ASP A 1 90 ? 40.688 0.819 30.908 1.00 22.35 89 ASP A C 1
ATOM 732 O O . ASP A 1 90 ? 40.096 1.835 31.187 1.00 22.39 89 ASP A O 1
ATOM 737 N N . ALA A 1 91 ? 40.321 -0.379 31.334 1.00 22.82 90 ALA A N 1
ATOM 738 C CA . ALA A 1 91 ? 39.077 -0.561 32.061 1.00 22.08 90 ALA A CA 1
ATOM 739 C C . ALA A 1 91 ? 38.967 0.309 33.301 1.00 24.29 90 ALA A C 1
ATOM 740 O O . ALA A 1 91 ? 37.919 0.867 33.560 1.00 22.15 90 AL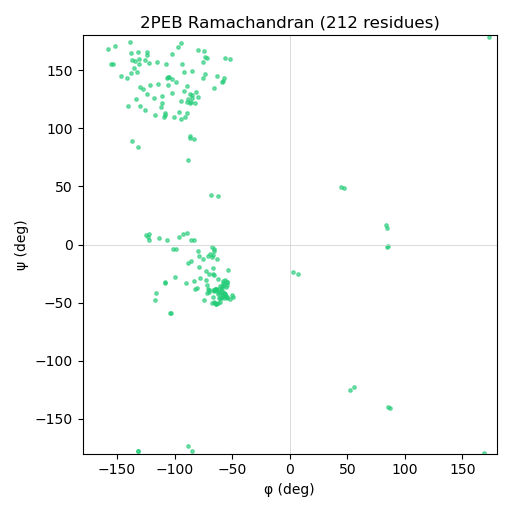A A O 1
ATOM 742 N N . VAL A 1 92 ? 40.053 0.415 34.058 1.00 23.57 91 VAL A N 1
ATOM 743 C CA . VAL A 1 92 ? 40.015 1.216 35.273 1.00 23.69 91 VAL A CA 1
ATOM 744 C C . VAL A 1 92 ? 39.774 2.690 34.973 1.00 22.89 91 VAL A C 1
ATOM 745 O O . VAL A 1 92 ? 38.870 3.294 35.548 1.00 23.57 91 VAL A O 1
ATOM 749 N N . SER A 1 93 ? 40.558 3.250 34.062 1.00 21.02 92 SER A N 1
ATOM 750 C CA . SER A 1 93 ? 40.344 4.656 33.682 1.00 23.17 92 SER A CA 1
ATOM 751 C C . SER A 1 93 ? 38.996 4.856 32.990 1.00 24.44 92 SER A C 1
ATOM 752 O O . SER A 1 93 ? 38.299 5.850 33.259 1.00 23.25 92 SER A O 1
ATOM 755 N N . ASP A 1 94 ? 38.582 3.922 32.136 1.00 22.55 93 ASP A N 1
ATOM 756 C CA . ASP A 1 94 ? 37.303 4.060 31.461 1.00 24.06 93 ASP A CA 1
ATOM 757 C C . ASP A 1 94 ? 36.133 4.218 32.451 1.00 24.19 93 ASP A C 1
ATOM 758 O O . ASP A 1 94 ? 35.234 4.982 32.213 1.00 25.20 93 ASP A O 1
ATOM 763 N N . HIS A 1 95 ? 36.126 3.438 33.514 1.00 23.13 94 HIS A N 1
ATOM 764 C CA . HIS A 1 95 ? 35.057 3.539 34.503 1.00 22.40 94 HIS A CA 1
ATOM 765 C C . HIS A 1 95 ? 35.257 4.673 35.525 1.00 26.21 94 HIS A C 1
ATOM 766 O O . HIS A 1 95 ? 34.304 5.308 35.923 1.00 29.91 94 HIS A O 1
ATOM 773 N N . ALA A 1 96 ? 36.493 4.904 35.959 1.00 24.51 95 ALA A N 1
ATOM 774 C CA . 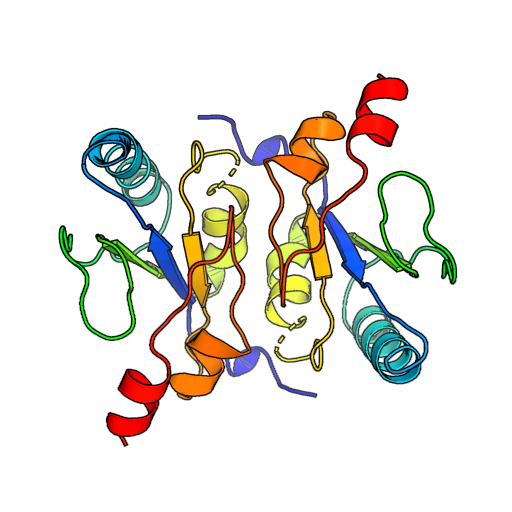ALA A 1 96 ? 36.722 5.817 37.049 1.00 27.28 95 ALA A CA 1
ATOM 775 C C . ALA A 1 96 ? 36.951 7.288 36.656 1.00 28.40 95 ALA A C 1
ATOM 776 O O . ALA A 1 96 ? 36.626 8.189 37.438 1.00 30.14 95 ALA A O 1
ATOM 778 N N . VAL A 1 97 ? 37.574 7.510 35.504 1.00 27.13 96 VAL A N 1
ATOM 779 C CA . VAL A 1 97 ? 38.101 8.810 35.130 1.00 24.76 96 VAL A CA 1
ATOM 780 C C . VAL A 1 97 ? 37.372 9.351 33.895 1.00 24.98 96 VAL A C 1
ATOM 781 O O . VAL A 1 97 ? 37.036 10.546 33.824 1.00 24.59 96 VAL A O 1
ATOM 785 N N . TYR A 1 98 ? 37.116 8.476 32.918 1.00 20.61 97 TYR A N 1
ATOM 786 C CA . TYR A 1 98 ? 36.668 8.917 31.627 1.00 21.56 97 TYR A CA 1
ATOM 787 C C . TYR A 1 98 ? 35.168 8.851 31.508 1.00 22.34 97 TYR A C 1
ATOM 788 O O . TYR A 1 98 ? 34.663 9.060 30.413 1.00 25.29 97 TYR A O 1
ATOM 797 N N . SER A 1 99 ? 34.457 8.539 32.577 1.00 26.00 98 SER A N 1
ATOM 798 C CA . SER A 1 99 ? 33.051 8.266 32.481 1.00 26.30 98 SER A CA 1
ATOM 799 C C . SER A 1 99 ? 32.236 9.534 32.764 1.00 26.96 98 SER A C 1
ATOM 800 O O . SER A 1 99 ? 32.809 10.582 33.122 1.00 23.95 98 SER A O 1
ATOM 803 N N . LEU A 1 100 ? 30.937 9.436 32.574 1.00 27.84 99 LEU A N 1
ATOM 804 C CA . LEU A 1 100 ? 29.992 10.467 32.987 1.00 26.53 99 LEU A CA 1
ATOM 805 C C . LEU A 1 100 ? 28.788 9.803 33.608 1.00 27.27 99 LEU A C 1
ATOM 806 O O . LEU A 1 100 ? 28.531 8.617 33.345 1.00 26.77 99 LEU A O 1
ATOM 811 N N . TRP A 1 101 ? 27.994 10.605 34.309 1.00 24.28 100 TRP A N 1
ATOM 812 C CA . TRP A 1 101 ? 26.828 10.131 35.025 1.00 24.49 100 TRP A CA 1
ATOM 813 C C . TRP A 1 101 ? 25.629 10.980 34.691 1.00 26.83 100 TRP A C 1
ATOM 814 O O . TRP A 1 101 ? 25.752 12.214 34.634 1.00 26.73 100 TRP A O 1
ATOM 825 N N . LEU A 1 102 ? 24.522 10.288 34.459 1.00 24.39 101 LEU A N 1
ATOM 826 C CA A LEU A 1 102 ? 23.197 10.879 34.400 0.50 26.09 101 LEU A CA 1
ATOM 827 C CA B LEU A 1 102 ? 23.198 10.888 34.403 0.50 26.33 101 LEU A CA 1
ATOM 828 C C . LEU A 1 102 ? 22.507 10.505 35.706 1.00 25.75 101 LEU A C 1
ATOM 829 O O . LEU A 1 102 ? 22.549 9.360 36.110 1.00 26.85 101 LEU A O 1
ATOM 838 N N . GLY A 1 103 ? 21.904 11.482 36.374 1.00 26.05 102 GLY A N 1
ATOM 839 C CA . GLY A 1 103 ? 21.283 11.265 37.666 1.00 28.20 102 GLY A CA 1
ATOM 840 C C . GLY A 1 103 ? 22.340 11.407 38.729 1.00 29.98 102 GLY A C 1
ATOM 841 O O . GLY A 1 103 ? 23.207 12.284 38.652 1.00 36.67 102 GLY A O 1
ATOM 842 N N . ALA A 1 104 ? 22.298 10.554 39.725 1.00 29.17 103 ALA A N 1
ATOM 843 C CA . ALA A 1 104 ? 23.192 10.702 40.851 1.00 25.08 103 ALA A CA 1
ATOM 844 C C . ALA A 1 104 ? 24.182 9.539 40.803 1.00 29.90 103 ALA A C 1
ATOM 845 O O . ALA A 1 104 ? 23.776 8.379 40.688 1.00 31.52 103 ALA A O 1
ATOM 847 N N . ALA A 1 105 ? 25.472 9.850 40.852 1.00 30.40 104 ALA A N 1
ATOM 848 C CA . ALA A 1 105 ? 26.499 8.834 40.693 1.00 29.95 104 ALA A CA 1
ATOM 849 C C . ALA A 1 105 ? 26.438 7.819 41.811 1.00 28.30 104 ALA A C 1
ATOM 850 O O . ALA A 1 105 ? 26.153 8.132 42.988 1.00 28.13 104 ALA A O 1
ATOM 852 N N . LEU A 1 106 ? 26.741 6.586 41.433 1.00 28.07 105 LEU A N 1
ATOM 853 C CA . LEU A 1 106 ? 26.967 5.524 42.382 1.00 28.23 105 LEU A CA 1
ATOM 854 C C . LEU A 1 106 ? 28.447 5.264 42.538 1.00 28.96 105 LEU A C 1
ATOM 855 O O . LEU A 1 106 ? 29.267 5.685 41.717 1.00 30.58 105 LEU A O 1
ATOM 860 N N . ALA A 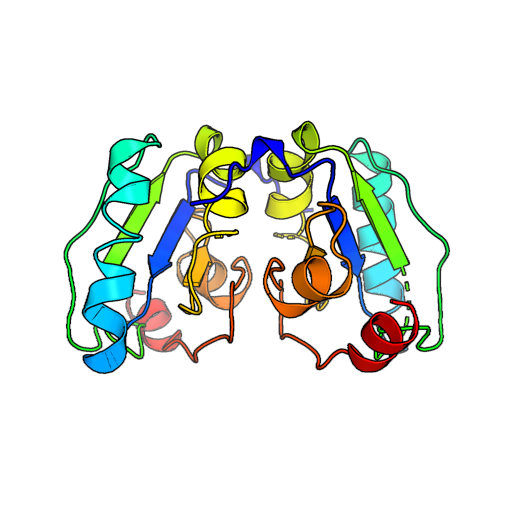1 107 ? 28.779 4.562 43.610 1.00 28.10 106 ALA A N 1
ATOM 861 C CA . ALA A 1 107 ? 30.160 4.259 43.932 1.00 28.81 106 ALA A CA 1
ATOM 862 C C . ALA A 1 107 ? 30.526 2.885 43.368 1.00 26.40 106 ALA A C 1
ATOM 863 O O . ALA A 1 107 ? 30.139 1.852 43.906 1.00 32.15 106 ALA A O 1
ATOM 865 N N . LEU A 1 108 ? 31.333 2.890 42.314 1.00 26.27 107 LEU A N 1
ATOM 866 C CA A LEU A 1 108 ? 31.773 1.673 41.644 0.50 25.51 107 LEU A CA 1
ATOM 867 C CA B LEU A 1 108 ? 31.731 1.631 41.691 0.50 26.08 107 LEU A CA 1
ATOM 868 C C . LEU A 1 108 ? 32.945 1.027 42.386 1.00 23.89 107 LEU A C 1
ATOM 869 O O . LEU A 1 108 ? 33.779 1.733 42.967 1.00 25.18 107 LEU A O 1
ATOM 878 N N . ASN A 1 109 ? 33.014 -0.306 42.344 1.00 25.38 108 ASN A N 1
ATOM 879 C CA . ASN A 1 109 ? 34.169 -1.012 42.833 1.00 24.49 108 ASN A CA 1
ATOM 880 C C . ASN A 1 109 ? 35.243 -1.030 41.719 1.00 24.41 108 ASN A C 1
ATOM 881 O O . ASN A 1 109 ? 35.282 -1.900 40.846 1.00 24.42 108 ASN A O 1
ATOM 886 N N . ILE A 1 110 ? 36.095 -0.019 41.753 1.00 22.11 109 ILE A N 1
ATOM 887 C CA . ILE A 1 110 ? 37.191 0.085 40.802 1.00 24.40 109 ILE A CA 1
ATOM 888 C C . ILE A 1 110 ? 38.296 -0.936 41.056 1.00 24.39 109 ILE A C 1
ATOM 889 O O . ILE A 1 110 ? 38.924 -1.429 40.120 1.00 24.44 109 ILE A O 1
ATOM 894 N N . GLU A 1 111 ? 38.545 -1.259 42.314 1.00 24.50 110 GLU A N 1
ATOM 895 C CA . GLU A 1 111 ? 39.529 -2.249 42.617 1.00 23.34 110 GLU A CA 1
ATOM 896 C C . GLU A 1 111 ? 39.213 -3.580 41.962 1.00 24.49 110 GLU A C 1
ATOM 897 O O . GLU A 1 111 ? 40.144 -4.345 41.643 1.00 26.27 110 GLU A O 1
ATOM 903 N N . PHE A 1 112 ? 37.926 -3.877 41.787 1.00 23.71 111 PHE A N 1
ATOM 904 C CA . PHE A 1 112 ? 37.517 -5.113 41.099 1.00 25.11 111 PHE A CA 1
ATOM 905 C C . PHE A 1 112 ? 38.119 -5.153 39.697 1.00 26.14 111 PHE A C 1
ATOM 906 O O . PHE A 1 112 ? 38.567 -6.197 39.237 1.00 26.20 111 PHE A O 1
ATOM 914 N N . LEU A 1 113 ? 38.103 -3.998 39.036 1.00 25.81 112 LEU A N 1
ATOM 915 C CA . LEU A 1 113 ? 38.673 -3.868 37.718 1.00 29.64 112 LEU A CA 1
ATOM 916 C C . LEU A 1 113 ? 40.214 -3.908 37.769 1.00 31.52 112 LEU A C 1
ATOM 917 O O . LEU A 1 113 ? 40.831 -4.554 36.939 1.00 32.42 112 LEU A O 1
ATOM 922 N N . ARG A 1 114 ? 40.838 -3.249 38.737 1.00 33.58 113 ARG A N 1
ATOM 923 C CA . ARG A 1 114 ? 42.291 -3.346 38.846 1.00 36.26 113 ARG A CA 1
ATOM 924 C C . ARG A 1 114 ? 42.723 -4.801 38.993 1.00 39.08 113 ARG A C 1
ATOM 925 O O . ARG A 1 114 ? 43.648 -5.236 38.323 1.00 40.01 113 ARG A O 1
ATOM 933 N N . GLN A 1 115 ? 42.042 -5.544 39.869 1.00 42.08 114 GLN A N 1
ATOM 934 C CA . GLN A 1 115 ? 42.320 -6.971 40.087 1.00 43.95 114 GLN A CA 1
ATOM 935 C C . GLN A 1 115 ? 42.268 -7.780 38.786 1.00 45.17 114 GLN A C 1
ATOM 936 O O . GLN A 1 115 ? 43.024 -8.733 38.623 1.00 45.15 114 GLN A O 1
ATOM 939 N N . LEU A 1 116 ? 41.381 -7.410 37.865 1.00 47.92 115 LEU A N 1
ATOM 940 C CA . LEU A 1 116 ? 41.340 -8.069 36.554 1.00 50.88 115 LEU A CA 1
ATOM 941 C C . LEU A 1 116 ? 42.723 -8.041 35.863 1.00 53.01 115 LEU A C 1
ATOM 942 O O . LEU A 1 116 ? 42.977 -8.854 34.974 1.00 52.36 115 LEU A O 1
ATOM 947 N N . SER A 1 117 ? 43.599 -7.105 36.264 1.00 55.16 116 SER A N 1
ATOM 948 C CA . SER A 1 117 ? 45.066 -7.275 36.100 1.00 55.59 116 SER A CA 1
ATOM 949 C C . SER A 1 117 ? 45.884 -6.640 37.235 1.00 56.22 116 SER A C 1
ATOM 950 O O . SER A 1 117 ? 46.722 -7.296 37.872 1.00 58.11 116 SER A O 1
ATOM 953 N N . LYS B 1 3 ? 7.744 9.418 25.637 1.00 45.53 2 LYS B N 1
ATOM 954 C CA . LYS B 1 3 ? 9.141 9.940 25.441 1.00 46.29 2 LYS B CA 1
ATOM 955 C C . LYS B 1 3 ? 9.124 11.335 24.803 1.00 47.11 2 LYS B C 1
ATOM 956 O O . LYS B 1 3 ? 8.304 11.593 23.915 1.00 46.22 2 LYS B O 1
ATOM 962 N N . GLU B 1 4 ? 9.998 12.254 25.219 1.00 47.80 3 GLU B N 1
ATOM 963 C CA . GLU B 1 4 ? 10.181 13.416 24.336 1.00 47.38 3 GLU B CA 1
ATOM 964 C C . GLU B 1 4 ? 11.350 13.201 23.377 1.00 45.32 3 GLU B C 1
ATOM 965 O O . GLU B 1 4 ? 12.269 12.366 23.565 1.00 38.40 3 GLU B O 1
ATOM 971 N N . ASP B 1 5 ? 11.197 13.941 22.291 1.00 43.14 4 ASP B N 1
ATOM 972 C CA . ASP B 1 5 ? 12.019 13.906 21.136 1.00 42.13 4 ASP B CA 1
ATOM 973 C C . ASP B 1 5 ? 13.289 14.711 21.395 1.00 38.37 4 ASP B C 1
ATOM 974 O O . ASP B 1 5 ? 13.237 15.897 21.806 1.00 34.15 4 ASP B O 1
ATOM 979 N N . THR B 1 6 ? 14.428 14.077 21.152 1.00 36.24 5 THR B N 1
ATOM 980 C CA . THR B 1 6 ? 15.707 14.786 21.214 1.00 36.54 5 THR B CA 1
ATOM 981 C C . THR B 1 6 ? 15.808 15.914 20.148 1.00 38.21 5 THR B C 1
ATOM 982 O O . THR B 1 6 ? 16.691 16.763 20.221 1.00 37.52 5 THR B O 1
ATOM 986 N N . ILE B 1 7 ? 14.908 15.955 19.167 1.00 38.37 6 ILE B N 1
ATOM 987 C CA . ILE B 1 7 ? 14.882 17.120 18.291 1.00 37.74 6 ILE B CA 1
ATOM 988 C C . ILE B 1 7 ? 14.745 18.391 19.125 1.00 39.64 6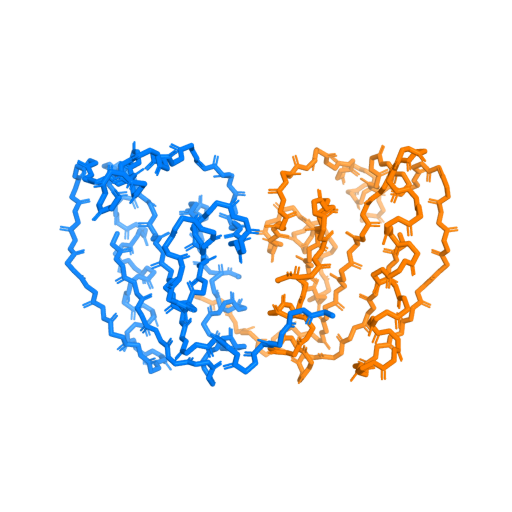 ILE B C 1
ATOM 989 O O . ILE B 1 7 ? 15.289 19.438 18.758 1.00 41.76 6 ILE B O 1
ATOM 994 N N . GLU B 1 8 ? 14.045 18.293 20.264 1.00 36.03 7 GLU B N 1
ATOM 995 C CA . GLU B 1 8 ? 13.791 19.437 21.095 1.00 34.28 7 GLU B CA 1
ATOM 996 C C . GLU B 1 8 ? 15.045 19.990 21.757 1.00 29.50 7 GLU B C 1
ATOM 997 O O . GLU B 1 8 ? 14.951 21.007 22.434 1.00 28.99 7 GLU B O 1
ATOM 1003 N N . ILE B 1 9 ? 16.197 19.353 21.535 1.00 23.72 8 ILE B N 1
ATOM 1004 C CA . ILE B 1 9 ? 17.472 19.897 21.990 1.00 24.06 8 ILE B CA 1
ATOM 1005 C C . ILE B 1 9 ? 18.082 20.818 20.931 1.00 24.50 8 ILE B C 1
ATOM 1006 O O . ILE B 1 9 ? 18.469 20.373 19.857 1.00 26.26 8 ILE B O 1
ATOM 1011 N N . ALA B 1 10 ? 18.166 22.110 21.237 1.00 23.25 9 ALA B N 1
ATOM 1012 C CA . ALA B 1 10 ? 18.671 23.108 20.281 1.00 23.99 9 ALA B CA 1
ATOM 1013 C C . ALA B 1 10 ? 20.173 23.297 20.333 1.00 25.16 9 ALA B C 1
ATOM 1014 O O . ALA B 1 10 ? 20.7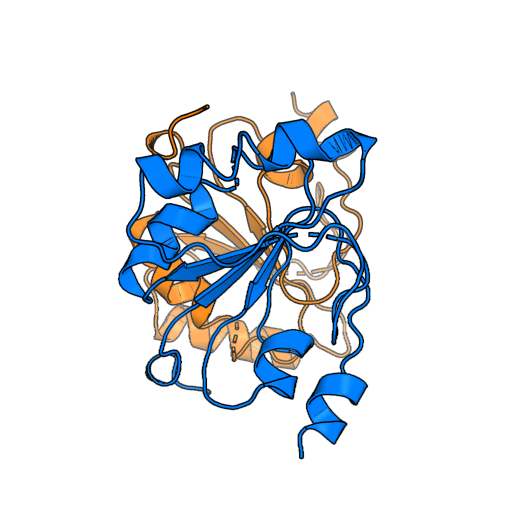86 23.840 19.402 1.00 23.96 9 ALA B O 1
ATOM 1016 N N . GLY B 1 11 ? 20.779 22.815 21.406 1.00 24.37 10 GLY B N 1
ATOM 1017 C CA . GLY B 1 11 ? 22.174 23.026 21.629 1.00 24.80 10 GLY B CA 1
ATOM 1018 C C . GLY B 1 11 ? 22.478 22.503 23.011 1.00 23.59 10 GLY B C 1
ATOM 1019 O O . GLY B 1 11 ? 21.580 22.055 23.736 1.00 23.69 10 GLY B O 1
ATOM 1020 N N . PHE B 1 12 ? 23.740 22.588 23.383 1.00 25.05 11 PHE B N 1
ATOM 1021 C CA . PHE B 1 12 ? 24.176 22.247 24.720 1.00 21.88 11 PHE B CA 1
ATOM 1022 C C . PHE B 1 12 ? 25.072 23.344 25.309 1.00 24.02 11 PHE B C 1
ATOM 1023 O O . PHE B 1 12 ? 25.723 24.079 24.562 1.00 27.28 11 PHE B O 1
ATOM 1031 N N . HIS B 1 13 ? 25.184 23.357 26.638 1.00 26.16 12 HIS B N 1
ATOM 1032 C CA . HIS B 1 13 ? 26.221 24.127 27.353 1.00 26.20 12 HIS B CA 1
ATOM 1033 C C . HIS B 1 13 ? 27.042 23.172 28.191 1.00 28.98 12 HIS B C 1
ATOM 1034 O O . HIS B 1 13 ? 26.478 22.265 28.810 1.00 30.08 12 HIS B O 1
ATOM 1041 N N . ALA B 1 14 ? 28.353 23.345 28.198 1.00 27.45 13 ALA B N 1
ATOM 1042 C CA . ALA B 1 14 ? 29.183 22.770 29.249 1.00 23.88 13 ALA B CA 1
ATOM 1043 C C . ALA B 1 14 ? 29.600 23.913 30.179 1.00 27.43 13 ALA B C 1
ATOM 1044 O O . ALA B 1 14 ? 29.934 25.002 29.713 1.00 32.57 13 ALA B O 1
ATOM 1046 N N . HIS B 1 15 ? 29.542 23.657 31.487 1.00 23.72 14 HIS B N 1
ATOM 1047 C CA . HIS B 1 15 ? 29.969 24.591 32.500 1.00 22.03 14 HIS B CA 1
ATOM 1048 C C . HIS B 1 15 ? 31.121 23.921 33.197 1.00 26.75 14 HIS B C 1
ATOM 1049 O O . HIS B 1 15 ? 30.954 22.883 33.853 1.00 28.92 14 HIS B O 1
ATOM 1056 N N . VAL B 1 16 ? 32.300 24.499 32.991 1.00 25.95 15 VAL B N 1
ATOM 1057 C CA . VAL B 1 16 ? 33.541 23.958 33.506 1.00 23.38 15 VAL B CA 1
ATOM 1058 C C . VAL B 1 16 ? 33.800 24.699 34.777 1.00 24.82 15 VAL B C 1
ATOM 1059 O O . VAL B 1 16 ? 34.064 25.907 34.756 1.00 24.38 15 VAL B O 1
ATOM 1063 N N . TYR B 1 17 ? 33.740 23.968 35.884 1.00 23.41 16 TYR B N 1
ATOM 1064 C CA . TYR B 1 17 ? 33.899 24.543 37.218 1.00 22.62 16 TYR B CA 1
ATOM 1065 C C . TYR B 1 17 ? 35.344 24.478 37.643 1.00 24.75 16 TYR B C 1
ATOM 1066 O O . TYR B 1 17 ? 36.079 23.558 37.264 1.00 24.76 16 TYR B O 1
ATOM 1075 N N . PHE B 1 18 ? 35.767 25.459 38.436 1.00 24.20 17 PHE B N 1
ATOM 1076 C CA . PHE B 1 18 ? 37.110 25.436 38.939 1.00 23.30 17 PHE B CA 1
ATOM 1077 C C . PHE B 1 18 ? 37.200 26.144 40.269 1.00 24.12 17 PHE B C 1
ATOM 1078 O O . PHE B 1 18 ? 36.273 26.805 40.715 1.00 24.10 17 PHE B O 1
ATOM 1086 N N . ASP B 1 19 ? 38.360 25.994 40.874 1.00 25.01 18 ASP B N 1
ATOM 1087 C CA . ASP B 1 19 ? 38.706 26.779 42.056 1.00 27.42 18 ASP B CA 1
ATOM 1088 C C . ASP B 1 19 ? 40.097 27.354 41.860 1.00 25.66 18 ASP B C 1
ATOM 1089 O O . ASP B 1 19 ? 40.702 27.192 40.801 1.00 26.94 18 ASP B O 1
ATOM 1094 N N . ALA B 1 20 ? 40.592 28.062 42.875 1.00 31.50 19 ALA B N 1
ATOM 1095 C CA . ALA B 1 20 ? 41.951 28.584 42.841 1.00 31.33 19 ALA B CA 1
ATOM 1096 C C . ALA B 1 20 ? 42.975 27.526 42.472 1.00 32.54 19 ALA B C 1
ATOM 1097 O O . ALA B 1 20 ? 43.877 27.771 41.667 1.00 36.59 19 ALA B O 1
ATOM 1099 N N . ALA B 1 21 ? 42.841 26.343 43.039 1.00 31.36 20 ALA B N 1
ATOM 1100 C CA . ALA B 1 21 ? 43.794 25.279 42.798 1.00 32.10 20 ALA B CA 1
ATOM 1101 C C . ALA B 1 21 ? 43.721 24.698 41.386 1.00 34.45 20 ALA B C 1
ATOM 1102 O O . ALA B 1 21 ? 44.704 24.143 40.893 1.00 39.44 20 ALA B O 1
ATOM 1104 N N . SER B 1 22 ? 42.564 24.792 40.723 1.00 30.16 21 SER B N 1
ATOM 1105 C CA . SER B 1 22 ? 42.400 24.173 39.423 1.00 27.47 21 SER B CA 1
ATOM 1106 C C . SER B 1 22 ? 42.225 25.190 38.284 1.00 26.64 21 SER B C 1
ATOM 1107 O O . SER B 1 22 ? 42.021 24.797 37.139 1.00 26.51 21 SER B O 1
ATOM 1110 N N . ARG B 1 23 ? 42.349 26.484 38.578 1.00 27.40 22 ARG B N 1
ATOM 1111 C CA . ARG B 1 23 ? 42.098 27.524 37.573 1.00 26.61 22 ARG B CA 1
ATOM 1112 C C . ARG B 1 23 ? 42.981 27.352 36.339 1.00 26.28 22 ARG B C 1
ATOM 1113 O O . ARG B 1 23 ? 42.512 27.507 35.216 1.00 25.98 22 ARG B O 1
ATOM 1121 N N . ASP B 1 24 ? 44.250 27.022 36.552 1.00 26.20 23 ASP B N 1
ATOM 1122 C CA . ASP B 1 24 ? 45.205 26.864 35.455 1.00 27.92 23 ASP B CA 1
ATOM 1123 C C . ASP B 1 24 ? 44.853 25.668 34.588 1.00 26.29 23 ASP B C 1
ATOM 1124 O O . ASP B 1 24 ? 44.845 25.778 33.383 1.00 25.40 23 ASP B O 1
ATOM 1129 N N . VAL B 1 25 ? 44.534 24.535 35.201 1.00 25.41 24 VAL B N 1
ATOM 1130 C CA . VAL B 1 25 ? 43.973 23.390 34.465 1.00 28.39 24 VAL B CA 1
ATOM 1131 C C . VAL B 1 25 ? 42.752 23.808 33.619 1.00 25.18 24 VAL B C 1
ATOM 1132 O O . VAL B 1 25 ? 42.612 23.460 32.435 1.00 25.32 24 VAL B O 1
ATOM 1136 N N . ALA B 1 26 ? 41.846 24.551 34.232 1.00 27.33 25 ALA B N 1
ATOM 1137 C CA . ALA B 1 26 ? 40.642 24.979 33.545 1.00 25.88 25 ALA B CA 1
ATOM 1138 C C . ALA B 1 26 ? 40.975 25.843 32.332 1.00 23.24 25 ALA B C 1
ATOM 1139 O O . ALA B 1 26 ? 40.272 25.771 31.289 1.00 20.23 25 ALA B O 1
ATOM 1141 N N . ALA B 1 27 ? 41.999 26.690 32.474 1.00 23.13 26 ALA B N 1
ATOM 1142 C CA . ALA B 1 27 ? 42.444 27.551 31.350 1.00 24.07 26 ALA B CA 1
ATOM 1143 C C . ALA B 1 27 ? 42.967 26.706 30.187 1.00 25.65 26 ALA B C 1
ATOM 1144 O O . ALA B 1 27 ? 42.687 26.983 29.013 1.00 24.09 26 ALA B O 1
ATOM 1146 N N . ARG B 1 28 ? 43.675 25.619 30.512 1.00 25.16 27 ARG B N 1
ATOM 1147 C CA . ARG B 1 28 ? 44.225 24.753 29.478 1.00 26.85 27 ARG B CA 1
ATOM 1148 C C . ARG B 1 28 ? 43.116 23.979 28.801 1.00 23.23 27 ARG B C 1
ATOM 1149 O O . ARG B 1 28 ? 43.141 23.795 27.591 1.00 27.82 27 ARG B O 1
ATOM 1157 N N . VAL B 1 29 ? 42.113 23.536 29.567 1.00 22.68 28 VAL B N 1
ATOM 1158 C CA . VAL B 1 29 ? 40.995 22.844 28.978 1.00 22.15 28 VAL B CA 1
ATOM 1159 C C . VAL B 1 29 ? 40.234 23.784 28.052 1.00 22.78 28 VAL B C 1
ATOM 1160 O O . VAL B 1 29 ? 39.790 23.383 26.962 1.00 26.88 28 VAL B O 1
ATOM 1164 N N . ARG B 1 30 ? 40.111 25.034 28.461 1.00 21.48 29 ARG B N 1
ATOM 1165 C CA . ARG B 1 30 ? 39.417 26.028 27.648 1.00 22.90 29 ARG B CA 1
ATOM 1166 C C . ARG B 1 30 ? 40.128 26.243 26.306 1.00 22.35 29 ARG B C 1
ATOM 1167 O O . ARG B 1 30 ? 39.492 26.355 25.262 1.00 24.64 29 ARG B O 1
ATOM 1175 N N . GLU B 1 31 ? 41.442 26.317 26.331 1.00 22.74 30 GLU B N 1
ATOM 1176 C CA . GLU B 1 31 ? 42.213 26.483 25.117 1.00 21.59 30 GLU B CA 1
ATOM 1177 C C . GLU B 1 31 ? 42.060 25.266 24.222 1.00 23.06 30 GLU B C 1
ATOM 1178 O O . GLU B 1 31 ? 41.929 25.408 23.002 1.00 26.11 30 GLU B O 1
ATOM 1184 N N . GLY B 1 32 ? 42.019 24.080 24.819 1.00 23.31 31 GLY B N 1
ATOM 1185 C CA . GLY B 1 32 ? 41.815 22.877 24.070 1.00 25.58 31 GLY B CA 1
ATOM 1186 C C . GLY B 1 32 ? 40.497 22.895 23.316 1.00 26.63 31 GLY B C 1
ATOM 1187 O O . GLY B 1 32 ? 40.423 22.503 22.154 1.00 28.98 31 GLY B O 1
ATOM 1188 N N . LEU B 1 33 ? 39.440 23.300 24.004 1.00 25.39 32 LEU B N 1
ATOM 1189 C CA . LEU B 1 33 ? 38.112 23.373 23.397 1.00 26.51 32 LEU B CA 1
ATOM 1190 C C . LEU B 1 33 ? 38.086 24.362 22.245 1.00 26.96 32 LEU B C 1
ATOM 1191 O O . LEU B 1 33 ? 37.624 24.066 21.146 1.00 27.36 32 LEU B O 1
ATOM 1196 N N . GLY B 1 34 ? 38.591 25.568 22.500 1.00 25.79 33 GLY B N 1
ATOM 1197 C CA . GLY B 1 34 ? 38.545 26.617 21.512 1.00 24.34 33 GLY B CA 1
ATOM 1198 C C . GLY B 1 34 ? 39.402 26.326 20.294 1.00 23.25 33 GLY B C 1
ATOM 1199 O O . GLY B 1 34 ? 39.119 26.845 19.223 1.00 25.26 33 GLY B O 1
ATOM 1200 N N . ALA B 1 35 ? 40.445 25.497 20.453 1.00 22.61 34 ALA B N 1
ATOM 1201 C CA . ALA B 1 35 ? 41.355 25.137 19.348 1.00 24.71 34 ALA B CA 1
ATOM 1202 C C . ALA B 1 35 ? 40.719 24.090 18.448 1.00 25.95 34 ALA B C 1
ATOM 1203 O O . ALA B 1 35 ? 41.040 24.004 17.268 1.00 26.49 34 ALA B O 1
ATOM 1205 N N . ARG B 1 36 ? 39.852 23.264 19.025 1.00 25.23 35 ARG B N 1
ATOM 1206 C CA . ARG B 1 36 ? 39.411 22.009 18.390 1.00 27.11 35 ARG B CA 1
ATOM 1207 C C . ARG B 1 36 ? 37.982 21.961 17.867 1.00 27.20 35 ARG B C 1
ATOM 1208 O O . ARG B 1 36 ? 37.700 21.269 16.876 1.00 27.04 35 ARG B O 1
ATOM 1216 N N . PHE B 1 37 ? 37.069 22.648 18.535 1.00 27.40 36 PHE B N 1
ATOM 1217 C CA . PHE B 1 37 ? 35.630 22.418 18.327 1.00 26.77 36 PHE B CA 1
ATOM 1218 C C . PHE B 1 37 ? 34.920 23.699 17.946 1.00 26.23 36 PHE B C 1
ATOM 1219 O O . PHE B 1 37 ? 35.464 24.782 18.111 1.00 28.07 36 PHE B O 1
ATOM 1227 N N . GLU B 1 38 ? 33.719 23.528 17.412 1.00 26.52 37 GLU B N 1
ATOM 1228 C CA . GLU B 1 38 ? 32.851 24.647 17.068 1.00 27.84 37 GLU B CA 1
ATOM 1229 C C . GLU B 1 38 ? 32.046 25.008 18.309 1.00 24.88 37 GLU B C 1
ATOM 1230 O O . GLU B 1 38 ? 30.971 24.463 18.604 1.00 27.30 37 GLU B O 1
ATOM 1236 N N . VAL B 1 39 ? 32.607 25.944 19.066 1.00 23.86 38 VAL B N 1
ATOM 1237 C CA . VAL B 1 39 ? 32.023 26.310 20.339 1.00 24.21 38 VAL B CA 1
ATOM 1238 C C . VAL B 1 39 ? 31.975 27.816 20.475 1.00 24.18 38 VAL B C 1
ATOM 1239 O O . VAL B 1 39 ? 32.698 28.512 19.787 1.00 24.49 38 VAL B O 1
ATOM 1243 N N . GLN B 1 40 ? 31.091 28.302 21.346 1.00 24.03 39 GLN B N 1
ATOM 1244 C CA . GLN B 1 40 ? 31.149 29.707 21.773 1.00 26.93 39 GLN B CA 1
ATOM 1245 C C . GLN B 1 40 ? 31.552 29.725 23.229 1.00 24.34 39 GLN B C 1
ATOM 1246 O O . GLN B 1 40 ? 30.857 29.176 24.071 1.00 24.36 39 GLN B O 1
ATOM 1248 N N . LEU B 1 41 ? 32.691 30.328 23.526 1.00 25.90 40 LEU B N 1
ATOM 1249 C CA . LEU B 1 41 ? 33.200 30.384 24.882 1.00 26.16 40 LEU B CA 1
ATOM 1250 C C . LEU B 1 41 ? 32.652 31.601 25.581 1.00 27.79 40 LEU B C 1
ATOM 1251 O O . LEU B 1 41 ? 32.765 32.695 25.088 1.00 30.36 40 LEU B O 1
ATOM 1256 N N . GLY B 1 42 ? 32.016 31.400 26.723 1.00 32.33 41 GLY B N 1
ATOM 1257 C CA . GLY B 1 42 ? 31.483 32.527 27.487 1.00 32.47 41 GLY B CA 1
ATOM 1258 C C . GLY B 1 42 ? 32.518 33.139 28.390 1.00 30.36 41 GLY B C 1
ATOM 1259 O O . GLY B 1 42 ? 33.670 32.675 28.466 1.00 30.57 41 GLY B O 1
ATOM 1260 N N . ARG B 1 43 ? 32.116 34.133 29.153 1.00 31.19 42 ARG B N 1
ATOM 1261 C CA . ARG B 1 43 ? 33.106 34.772 29.996 1.00 31.66 42 ARG B CA 1
ATOM 1262 C C . ARG B 1 43 ? 33.470 33.932 31.213 1.00 28.85 42 ARG B C 1
ATOM 1263 O O . ARG B 1 43 ? 32.768 33.012 31.626 1.00 31.58 42 ARG B O 1
ATOM 1271 N N . TRP B 1 44 ? 34.640 34.228 31.710 1.00 30.51 43 TRP B N 1
ATOM 1272 C CA . TRP B 1 44 ? 35.187 33.544 32.838 1.00 31.22 43 TRP B CA 1
ATOM 1273 C C . TRP B 1 44 ? 34.576 34.181 34.096 1.00 29.18 43 TRP B C 1
ATOM 1274 O O . TRP B 1 44 ? 34.669 35.390 34.257 1.00 26.72 43 TRP B O 1
ATOM 1285 N N . PHE B 1 45 ? 33.902 33.400 34.942 1.00 23.69 44 PHE B N 1
ATOM 1286 C CA . PHE B 1 45 ? 33.376 33.900 36.230 1.00 25.39 44 PHE B CA 1
ATOM 1287 C C . PHE B 1 45 ? 34.190 33.315 37.370 1.00 25.48 44 PHE B C 1
ATOM 1288 O O . PHE B 1 45 ? 34.143 32.121 37.608 1.00 25.27 44 PHE B O 1
ATOM 1296 N N . ASP B 1 46 ? 34.957 34.159 38.058 1.00 26.04 45 ASP B N 1
ATOM 1297 C CA . ASP B 1 46 ? 35.752 33.688 39.182 1.00 28.80 45 ASP B CA 1
ATOM 1298 C C . ASP B 1 46 ? 34.923 33.512 40.448 1.00 28.78 45 ASP B C 1
ATOM 1299 O O . ASP B 1 46 ? 35.413 32.956 41.415 1.00 34.69 45 ASP B O 1
ATOM 1304 N N . LYS B 1 47 ? 33.680 33.982 40.455 1.00 28.30 46 LYS B N 1
ATOM 1305 C CA . LYS B 1 47 ? 32.813 33.826 41.611 1.00 28.42 46 LYS B CA 1
ATOM 1306 C C . LYS B 1 47 ? 31.562 33.080 41.200 1.00 26.96 46 LYS B C 1
ATOM 1307 O O . LYS B 1 47 ? 31.183 33.137 40.047 1.00 29.10 46 LYS B O 1
ATOM 1313 N N . PRO B 1 48 ? 30.887 32.424 42.148 1.00 26.06 47 PRO B N 1
ATOM 1314 C CA . PRO B 1 48 ? 29.594 31.822 41.794 1.00 25.24 47 PRO B CA 1
ATOM 1315 C C . PRO B 1 48 ? 28.659 32.891 41.254 1.00 26.03 47 PRO B C 1
ATOM 1316 O O . PRO B 1 48 ? 28.690 34.044 41.717 1.00 27.39 47 PRO B O 1
ATOM 1320 N N . ILE B 1 49 ? 27.851 32.517 40.266 1.00 25.03 48 ILE B N 1
ATOM 1321 C CA . ILE B 1 49 ? 26.802 33.384 39.733 1.00 26.62 48 ILE B CA 1
ATOM 1322 C C . ILE B 1 49 ? 25.600 32.537 39.300 1.00 26.11 48 ILE B C 1
ATOM 1323 O O . ILE B 1 49 ? 25.765 31.401 38.817 1.00 27.66 48 ILE B O 1
ATOM 1328 N N . GLY B 1 50 ? 24.404 33.093 39.495 1.00 27.73 49 GLY B N 1
ATOM 1329 C CA . GLY B 1 50 ? 23.155 32.404 39.161 1.00 28.61 49 GLY B CA 1
ATOM 1330 C C . GLY B 1 50 ? 23.089 31.026 39.783 1.00 29.07 49 GLY B C 1
ATOM 1331 O O . GLY B 1 50 ? 23.247 30.886 40.978 1.00 26.35 49 GLY B O 1
ATOM 1332 N N . PRO B 1 51 ? 22.868 29.982 38.969 1.00 27.35 50 PRO B N 1
ATOM 1333 C CA . PRO B 1 51 ? 22.748 28.668 39.597 1.00 28.11 50 PRO B CA 1
ATOM 1334 C C . PRO B 1 51 ? 24.097 28.037 39.959 1.00 29.54 50 PRO B C 1
ATOM 1335 O O . PRO B 1 51 ? 24.126 26.977 40.609 1.00 30.36 50 PRO B O 1
ATOM 1339 N N . HIS B 1 52 ? 25.191 28.697 39.564 1.00 27.00 51 HIS B N 1
ATOM 1340 C CA . HIS B 1 52 ? 26.517 28.088 39.577 1.00 26.80 51 HIS B CA 1
ATOM 1341 C C . HIS B 1 52 ? 27.182 28.229 40.928 1.00 22.83 51 HIS B C 1
ATOM 1342 O O . HIS B 1 52 ? 27.305 29.324 41.427 1.00 24.77 51 HIS B O 1
ATOM 1349 N N . PRO B 1 53 ? 27.572 27.093 41.539 1.00 21.46 52 PRO B N 1
ATOM 1350 C CA . PRO B 1 53 ? 28.039 27.049 42.919 1.00 22.59 52 PRO B CA 1
ATOM 1351 C C . PRO B 1 53 ? 29.490 27.505 43.135 1.00 22.60 52 PRO B C 1
ATOM 1352 O O . PRO B 1 53 ? 29.884 27.850 44.252 1.00 24.17 52 PRO B O 1
ATOM 1356 N N . LYS B 1 54 ? 30.265 27.494 42.064 1.00 23.14 53 LYS B N 1
ATOM 1357 C CA . LYS B 1 54 ? 31.678 27.869 42.054 1.00 25.74 53 LYS B CA 1
ATOM 1358 C C . LYS B 1 54 ? 31.972 28.681 40.823 1.00 25.90 53 LYS B C 1
ATOM 1359 O O . LYS B 1 54 ? 31.164 28.728 39.880 1.00 26.44 53 LYS B O 1
ATOM 1365 N N . GLY B 1 55 ? 33.197 29.183 40.743 1.00 23.89 54 GLY B N 1
ATOM 1366 C CA . GLY B 1 55 ? 33.654 29.788 39.491 1.00 22.84 54 GLY B CA 1
ATOM 1367 C C . GLY B 1 55 ? 33.530 28.796 38.341 1.00 24.18 54 GLY B C 1
ATOM 1368 O O . GLY B 1 55 ? 33.646 27.587 38.514 1.00 24.17 54 GLY B O 1
ATOM 1377 N N . TYR B 1 57 ? 33.330 28.736 33.563 1.00 21.31 56 TYR B N 1
ATOM 1378 C CA . TYR B 1 57 ? 33.016 29.346 32.285 1.00 23.21 56 TYR B CA 1
ATOM 1379 C C . TYR B 1 57 ? 32.099 28.411 31.493 1.00 22.41 56 TYR B C 1
ATOM 1380 O O . TYR B 1 57 ? 32.034 27.215 31.746 1.00 24.63 56 TYR B O 1
ATOM 1389 N N . GLN B 1 58 ? 31.409 29.001 30.550 1.00 24.57 57 GLN B N 1
ATOM 1390 C CA . GLN B 1 58 ? 30.451 28.362 29.683 1.00 28.85 57 GLN B CA 1
ATOM 1391 C C . GLN B 1 58 ? 31.062 28.032 28.348 1.00 28.76 57 GLN B C 1
ATOM 1392 O O . GLN B 1 58 ? 31.840 28.802 27.808 1.00 28.39 57 GLN B O 1
ATOM 1398 N N . VAL B 1 59 ? 30.708 26.863 27.830 1.00 25.76 58 VAL B N 1
ATOM 1399 C CA . VAL B 1 59 ? 31.071 26.463 26.492 1.00 26.53 58 VAL B CA 1
ATOM 1400 C C . VAL B 1 59 ? 29.754 26.085 25.812 1.00 26.59 58 VAL B C 1
ATOM 1401 O O . VAL B 1 59 ? 29.060 25.175 26.285 1.00 28.96 58 VAL B O 1
ATOM 1405 N N . ALA B 1 60 ? 29.350 26.816 24.781 1.00 24.06 59 ALA B N 1
ATOM 1406 C CA . ALA B 1 60 ? 28.106 26.523 24.069 1.00 26.18 59 ALA B CA 1
ATOM 1407 C C . ALA B 1 60 ? 28.372 25.908 22.706 1.00 26.05 59 ALA B C 1
ATOM 1408 O O . ALA B 1 60 ? 29.335 26.250 22.037 1.00 24.31 59 ALA B O 1
ATOM 1410 N N . PHE B 1 61 ? 27.531 24.966 22.310 1.00 25.11 60 PHE B N 1
ATOM 1411 C CA . PHE B 1 61 ? 27.680 24.344 21.012 1.00 25.39 60 PHE B CA 1
ATOM 1412 C C . PHE B 1 61 ? 26.365 23.791 20.508 1.00 24.67 60 PHE B C 1
ATOM 1413 O O . PHE B 1 61 ? 25.429 23.494 21.278 1.00 24.96 60 PHE B O 1
ATOM 1421 N N . LEU B 1 62 ? 26.288 23.686 19.200 1.00 25.12 61 LEU B N 1
ATOM 1422 C CA . LEU B 1 62 ? 25.162 23.081 18.549 1.00 24.58 61 LEU B CA 1
ATOM 1423 C C . LEU B 1 62 ? 25.187 21.568 18.731 1.00 24.29 61 LEU B C 1
ATOM 1424 O O . LEU B 1 62 ? 26.195 20.996 19.135 1.00 25.87 61 LEU B O 1
ATOM 1429 N N . PRO B 1 63 ? 24.027 20.908 18.523 1.00 25.31 62 PRO B N 1
ATOM 1430 C CA . PRO B 1 63 ? 23.984 19.451 18.773 1.00 25.74 62 PRO B CA 1
ATOM 1431 C C . PRO B 1 63 ? 25.020 18.628 18.004 1.00 27.20 62 PRO B C 1
ATOM 1432 O O . PRO B 1 63 ? 25.484 17.625 18.537 1.00 24.99 62 PRO B O 1
ATOM 1436 N N . ASN B 1 64 ? 25.416 19.071 16.811 1.00 26.69 63 ASN B N 1
ATOM 1437 C CA . ASN B 1 64 ? 26.430 18.361 15.985 1.00 28.08 63 ASN B CA 1
ATOM 1438 C C . ASN B 1 64 ? 27.855 18.334 16.564 1.00 29.14 63 ASN B C 1
ATOM 1439 O O . ASN B 1 64 ? 28.728 17.684 16.003 1.00 31.35 63 ASN B O 1
ATOM 1444 N N . GLN B 1 65 ? 28.110 19.083 17.625 1.00 25.57 64 GLN B N 1
ATOM 1445 C CA . GLN B 1 65 ? 29.382 18.981 18.359 1.00 25.54 64 GLN B CA 1
ATOM 1446 C C . GLN B 1 65 ? 29.324 18.124 19.616 1.00 24.71 64 GLN B C 1
ATOM 1447 O O . GLN B 1 65 ? 30.321 17.942 20.301 1.00 26.99 64 GLN B O 1
ATOM 1453 N N . PHE B 1 66 ? 28.155 17.614 19.981 1.00 26.76 65 PHE B N 1
ATOM 1454 C CA . PHE B 1 66 ? 28.016 16.889 21.236 1.00 26.69 65 PHE B CA 1
ATOM 1455 C C . PHE B 1 66 ? 28.980 15.692 21.297 1.00 26.47 65 PHE B C 1
ATOM 1456 O O . PHE B 1 66 ? 29.642 15.478 22.350 1.00 25.92 65 PHE B O 1
ATOM 1464 N N . ASP B 1 67 ? 29.070 14.932 20.204 1.00 25.90 66 ASP B N 1
ATOM 1465 C CA . ASP B 1 67 ? 29.943 13.734 20.162 1.00 24.73 66 ASP B CA 1
ATOM 1466 C C . ASP B 1 67 ? 31.396 14.044 19.855 1.00 26.62 66 ASP B C 1
ATOM 1467 O O . ASP B 1 67 ? 32.227 13.118 19.766 1.00 27.85 66 ASP B O 1
ATOM 1472 N N . LYS B 1 68 ? 31.721 15.335 19.750 1.00 25.58 67 LYS B N 1
ATOM 1473 C CA . LYS B 1 68 ? 33.096 15.828 19.588 1.00 25.64 67 LYS B CA 1
ATOM 1474 C C . LYS B 1 68 ? 33.607 16.393 20.931 1.00 25.82 67 LYS B C 1
ATOM 1475 O O . LYS B 1 68 ? 34.576 15.921 21.522 1.00 26.19 67 LYS B O 1
ATOM 1481 N N . VAL B 1 69 ? 32.879 17.382 21.432 1.00 23.90 68 VAL B N 1
ATOM 1482 C CA . VAL B 1 69 ? 33.228 18.042 22.676 1.00 24.01 68 VAL B CA 1
ATOM 1483 C C . VAL B 1 69 ? 33.141 17.139 23.898 1.00 25.17 68 VAL B C 1
ATOM 1484 O O . VAL B 1 69 ? 34.015 17.094 24.742 1.00 25.60 68 VAL B O 1
ATOM 1488 N N . VAL B 1 70 ? 32.031 16.433 24.049 1.00 23.15 69 VAL B N 1
ATOM 1489 C CA . VAL B 1 70 ? 31.817 15.709 25.286 1.00 25.56 69 VAL B CA 1
ATOM 1490 C C . VAL B 1 70 ? 32.791 14.563 25.457 1.00 23.55 69 VAL B C 1
ATOM 1491 O O . VAL B 1 70 ? 33.384 14.455 26.518 1.00 25.65 69 VAL B O 1
ATOM 1495 N N . PRO B 1 71 ? 32.940 13.695 24.440 1.00 24.61 70 PRO B N 1
ATOM 1496 C CA . PRO B 1 71 ? 34.037 12.673 24.514 1.00 24.84 70 PRO B CA 1
ATOM 1497 C C . PRO B 1 71 ? 35.456 13.224 24.728 1.00 25.55 70 PRO B C 1
ATOM 1498 O O . PRO B 1 71 ? 36.216 12.634 25.468 1.00 24.69 70 PRO B O 1
ATOM 1502 N N . TRP B 1 72 ? 35.789 14.376 24.139 1.00 25.90 71 TRP B N 1
ATOM 1503 C CA . TRP B 1 72 ? 37.061 15.036 24.391 1.00 25.74 71 TRP B CA 1
ATOM 1504 C C . TRP B 1 72 ? 37.197 15.412 25.864 1.00 26.29 71 TRP B C 1
ATOM 1505 O O . TRP B 1 72 ? 38.241 15.177 26.482 1.00 26.09 71 TRP B O 1
ATOM 1516 N N . LEU B 1 73 ? 36.141 16.000 26.435 1.00 26.32 72 LEU B N 1
ATOM 1517 C CA . LEU B 1 73 ? 36.175 16.351 27.848 1.00 24.68 72 LEU B CA 1
ATOM 1518 C C . LEU B 1 73 ? 36.183 15.146 28.774 1.00 26.27 72 LEU B C 1
ATOM 1519 O O . LEU B 1 73 ? 36.822 15.180 29.813 1.00 28.29 72 LEU B O 1
ATOM 1532 N N . LEU B 1 75 ? 37.867 12.625 28.325 1.00 27.43 74 LEU B N 1
ATOM 1533 C CA . LEU B 1 75 ? 39.253 12.210 28.394 1.00 28.39 74 LEU B CA 1
ATOM 1534 C C . LEU B 1 75 ? 40.213 13.290 28.870 1.00 27.17 74 LEU B C 1
ATOM 1535 O O . LEU B 1 75 ? 41.322 12.962 29.286 1.00 29.76 74 LEU B O 1
ATOM 1540 N N . ASN B 1 76 ? 39.858 14.564 28.715 1.00 24.87 75 ASN B N 1
ATOM 1541 C CA . ASN B 1 76 ? 40.853 15.634 28.870 1.00 26.21 75 ASN B CA 1
ATOM 1542 C C . ASN B 1 76 ? 40.513 16.664 29.919 1.00 25.47 75 ASN B C 1
ATOM 1543 O O . ASN B 1 76 ? 41.176 17.683 29.998 1.00 28.71 75 ASN B O 1
ATOM 1548 N N . ARG B 1 77 ? 39.469 16.405 30.706 1.00 25.61 76 ARG B N 1
ATOM 1549 C CA . ARG B 1 77 ? 39.062 17.375 31.731 1.00 25.99 76 ARG B CA 1
ATOM 1550 C C . ARG B 1 77 ? 39.993 17.505 32.934 1.00 27.28 76 ARG B C 1
ATOM 1551 O O . ARG B 1 77 ? 39.813 18.417 33.756 1.00 26.16 76 ARG B O 1
ATOM 1559 N N . GLU B 1 78 ? 40.968 16.605 33.048 1.00 26.02 77 GLU B N 1
ATOM 1560 C CA . GLU B 1 78 ? 41.996 16.703 34.075 1.00 28.27 77 GLU B CA 1
ATOM 1561 C C . GLU B 1 78 ? 41.420 16.981 35.453 1.00 27.21 77 GLU B C 1
ATOM 1562 O O . GLU B 1 78 ? 41.908 17.837 36.185 1.00 25.69 77 GLU B O 1
ATOM 1568 N N . GLY B 1 79 ? 40.411 16.211 35.827 1.00 27.79 78 GLY B N 1
ATOM 1569 C CA . GLY B 1 79 ? 39.868 16.246 37.157 1.00 27.98 78 GLY B CA 1
ATOM 1570 C C . GLY B 1 79 ? 38.828 17.298 37.412 1.00 23.93 78 GLY B C 1
ATOM 1571 O O . GLY B 1 79 ? 38.247 17.319 38.502 1.00 26.89 78 GLY B O 1
ATOM 1572 N N . LEU B 1 80 ? 38.513 18.128 36.406 1.00 23.99 79 LEU B N 1
ATOM 1573 C CA . LEU B 1 80 ? 37.544 19.179 36.599 1.00 26.88 79 LEU B CA 1
ATOM 1574 C C . LEU B 1 80 ? 36.111 18.649 36.619 1.00 26.40 79 LEU B C 1
ATOM 1575 O O . LEU B 1 80 ? 35.795 17.687 35.897 1.00 26.25 79 LEU B O 1
ATOM 1580 N N . ASP B 1 81 ? 35.278 19.247 37.459 1.00 25.44 80 ASP B N 1
ATOM 1581 C CA . ASP B 1 81 ? 33.852 18.912 37.477 1.00 25.50 80 ASP B CA 1
ATOM 1582 C C . ASP B 1 81 ? 33.156 19.746 36.414 1.00 26.50 80 ASP B C 1
ATOM 1583 O O . ASP B 1 81 ? 33.371 20.960 36.327 1.00 25.59 80 ASP B O 1
ATOM 1588 N N . ILE B 1 82 ? 32.422 19.080 35.525 1.00 24.53 81 ILE B N 1
ATOM 1589 C CA . ILE B 1 82 ? 31.807 19.742 34.372 1.00 25.15 81 ILE B CA 1
ATOM 1590 C C . ILE B 1 82 ? 30.370 19.293 34.270 1.00 26.88 81 ILE B C 1
ATOM 1591 O O . ILE B 1 82 ? 30.095 18.109 34.174 1.00 25.01 81 ILE B O 1
ATOM 1596 N N . LEU B 1 83 ? 29.466 20.275 34.245 1.00 25.65 82 LEU B N 1
ATOM 1597 C CA . LEU B 1 83 ? 28.079 20.098 33.947 1.00 26.33 82 LEU B CA 1
ATOM 1598 C C . LEU B 1 83 ? 27.814 20.283 32.463 1.00 27.01 82 LEU B C 1
ATOM 1599 O O . LEU B 1 83 ? 28.233 21.239 31.844 1.00 24.98 82 LEU B O 1
ATOM 1604 N N . VAL B 1 84 ? 27.086 19.358 31.875 1.00 26.49 83 VAL B N 1
ATOM 1605 C CA . VAL B 1 84 ? 26.659 19.538 30.486 1.00 27.62 83 VAL B CA 1
ATOM 1606 C C . VAL B 1 84 ? 25.154 19.433 30.473 1.00 26.91 83 VAL B C 1
ATOM 1607 O O . VAL B 1 84 ? 24.590 18.500 30.992 1.00 22.22 83 VAL B O 1
ATOM 1611 N N . HIS B 1 85 ? 24.487 20.406 29.860 1.00 25.38 84 HIS B N 1
ATOM 1612 C CA . HIS B 1 85 ? 23.033 20.376 29.820 1.00 25.80 84 HIS B CA 1
ATOM 1613 C C . HIS B 1 85 ? 22.522 20.768 28.458 1.00 26.24 84 HIS B C 1
ATOM 1614 O O . HIS B 1 85 ? 23.159 21.548 27.763 1.00 24.09 84 HIS B O 1
ATOM 1621 N N . PRO B 1 86 ? 21.397 20.193 28.066 1.00 25.09 85 PRO B N 1
ATOM 1622 C CA . PRO B 1 86 ? 20.781 20.611 26.831 1.00 25.36 85 PRO B CA 1
ATOM 1623 C C . PRO B 1 86 ? 20.108 21.969 26.989 1.00 24.50 85 PRO B C 1
ATOM 1624 O O . PRO B 1 86 ? 19.982 22.493 28.080 1.00 25.60 85 PRO B O 1
ATOM 1628 N N . GLU B 1 87 ? 19.768 22.554 25.858 1.00 24.07 86 GLU B N 1
ATOM 1629 C CA A GLU B 1 87 ? 18.980 23.767 25.806 0.50 24.90 86 GLU B CA 1
ATOM 1630 C CA B GLU B 1 87 ? 18.980 23.773 25.795 0.50 24.89 86 GLU B CA 1
ATOM 1631 C C . GLU B 1 87 ? 17.692 23.441 25.060 1.00 22.13 86 GLU B C 1
ATOM 1632 O O . GLU B 1 87 ? 17.685 23.313 23.825 1.00 24.37 86 GLU B O 1
ATOM 1643 N N . THR B 1 88 ? 16.604 23.301 25.811 1.00 23.20 87 THR B N 1
ATOM 1644 C CA . THR B 1 88 ? 15.325 22.841 25.311 1.00 23.88 87 THR B CA 1
ATOM 1645 C C . THR B 1 88 ? 14.222 23.862 25.566 1.00 21.86 87 THR B C 1
ATOM 1646 O O . THR B 1 88 ? 13.084 23.632 25.212 1.00 24.19 87 THR B O 1
ATOM 1650 N N . GLY B 1 89 ? 14.571 25.021 26.117 1.00 19.65 88 GLY B N 1
ATOM 1651 C CA . GLY B 1 89 ? 13.567 25.986 26.503 1.00 20.42 88 GLY B CA 1
ATOM 1652 C C . GLY B 1 89 ? 12.940 25.775 27.854 1.00 21.67 88 GLY B C 1
ATOM 1653 O O . GLY B 1 89 ? 11.949 26.358 28.126 1.00 20.62 88 GLY B O 1
ATOM 1654 N N . ASP B 1 90 ? 13.560 24.971 28.721 1.00 22.53 89 ASP B N 1
ATOM 1655 C CA . ASP B 1 90 ? 13.062 24.775 30.102 1.00 23.99 89 ASP B CA 1
ATOM 1656 C C . ASP B 1 90 ? 14.298 24.813 30.972 1.00 23.05 89 ASP B C 1
ATOM 1657 O O . ASP B 1 90 ? 14.903 23.781 31.210 1.00 22.55 89 ASP B O 1
ATOM 1662 N N . ALA B 1 91 ? 14.691 25.998 31.441 1.00 21.81 90 ALA B N 1
ATOM 1663 C CA . ALA B 1 91 ? 15.957 26.159 32.185 1.00 22.37 90 ALA B CA 1
ATOM 1664 C C . ALA B 1 91 ? 16.064 25.229 33.380 1.00 21.45 90 ALA B C 1
ATOM 1665 O O . ALA B 1 91 ? 17.084 24.596 33.565 1.00 24.02 90 ALA B O 1
ATOM 1667 N N . VAL B 1 92 ? 14.989 25.141 34.175 1.00 21.67 91 VAL B N 1
ATOM 1668 C CA . VAL B 1 92 ? 15.082 24.370 35.411 1.00 22.46 91 VAL B CA 1
ATOM 1669 C C . VAL B 1 92 ? 15.341 22.885 35.116 1.00 23.13 91 VAL B C 1
ATOM 1670 O O . VAL B 1 92 ? 16.311 22.312 35.612 1.00 23.83 91 VAL B O 1
ATOM 1674 N N . SER B 1 93 ? 14.533 22.286 34.249 1.00 22.66 92 SER B N 1
ATOM 1675 C CA . SER B 1 93 ? 14.736 20.877 33.873 1.00 21.77 92 SER B CA 1
ATOM 1676 C C . SER B 1 93 ? 16.053 20.645 33.143 1.00 23.39 92 SER B C 1
ATOM 1677 O O . SER B 1 93 ? 16.745 19.636 33.362 1.00 24.65 92 SER B O 1
ATOM 1680 N N . ASP B 1 94 ? 16.421 21.592 32.274 1.00 23.19 93 ASP B N 1
ATOM 1681 C CA . ASP B 1 94 ? 17.661 21.516 31.529 1.00 23.74 93 ASP B CA 1
ATOM 1682 C C . ASP B 1 94 ? 18.822 21.364 32.492 1.00 26.38 93 ASP B C 1
ATOM 1683 O O . ASP B 1 94 ? 19.702 20.556 32.280 1.00 25.29 93 ASP B O 1
ATOM 1688 N N . HIS B 1 95 ? 18.818 22.142 33.562 1.00 25.93 94 HIS B N 1
ATOM 1689 C CA . HIS B 1 95 ? 19.896 22.065 34.533 1.00 25.04 94 HIS B CA 1
ATOM 1690 C C . HIS B 1 95 ? 19.803 20.936 35.536 1.00 24.18 94 HIS B C 1
ATOM 1691 O O . HIS B 1 95 ? 20.835 20.362 35.908 1.00 30.66 94 HIS B O 1
ATOM 1698 N N . ALA B 1 96 ? 18.598 20.628 35.982 1.00 26.61 95 ALA B N 1
ATOM 1699 C CA . ALA B 1 96 ? 18.390 19.777 37.156 1.00 26.91 95 ALA B CA 1
ATOM 1700 C C . ALA B 1 96 ? 18.055 18.328 36.811 1.00 26.77 95 ALA B C 1
ATOM 1701 O O . ALA B 1 96 ? 18.316 17.425 37.615 1.00 27.42 95 ALA B O 1
ATOM 1703 N N . VAL B 1 97 ? 17.445 18.118 35.650 1.00 24.77 96 VAL B N 1
ATOM 1704 C CA . VAL B 1 97 ? 16.896 16.807 35.260 1.00 23.32 96 VAL B CA 1
ATOM 1705 C C . VAL B 1 97 ? 17.626 16.286 34.013 1.00 24.13 96 VAL B C 1
ATOM 1706 O O . VAL B 1 97 ? 18.008 15.108 33.984 1.00 25.78 96 VAL B O 1
ATOM 1710 N N . TYR B 1 98 ? 17.783 17.126 32.987 1.00 22.73 97 TYR B N 1
ATOM 1711 C CA . TYR B 1 98 ? 18.304 16.699 31.687 1.00 21.38 97 TYR B CA 1
ATOM 1712 C C . TYR B 1 98 ? 19.781 16.757 31.483 1.00 24.64 97 TYR B C 1
ATOM 1713 O O . TYR B 1 98 ? 20.253 16.571 30.370 1.00 26.32 97 TYR B O 1
ATOM 1722 N N . SER B 1 99 ? 20.512 17.007 32.571 1.00 25.61 98 SER B N 1
ATOM 1723 C CA . SER B 1 99 ? 21.925 17.228 32.473 1.00 25.92 98 SER B CA 1
ATOM 1724 C C . SER B 1 99 ? 22.740 15.969 32.773 1.00 24.70 98 SER B C 1
ATOM 1725 O O . SER B 1 99 ? 22.201 14.926 33.156 1.00 25.77 98 SER B O 1
ATOM 1728 N N . LEU B 1 100 ? 24.022 16.067 32.491 1.00 25.05 99 LEU B N 1
ATOM 1729 C CA . LEU B 1 100 ? 24.967 15.074 32.944 1.00 26.37 99 LEU B CA 1
ATOM 1730 C C . LEU B 1 100 ? 26.159 15.754 33.583 1.00 25.49 99 LEU B C 1
ATOM 1731 O O . LEU B 1 100 ? 26.409 16.936 33.359 1.00 26.59 99 LEU B O 1
ATOM 1736 N N . TRP B 1 101 ? 26.941 14.960 34.298 1.00 23.66 100 TRP B N 1
ATOM 1737 C CA . TRP B 1 101 ? 28.131 15.429 34.970 1.00 26.77 100 TRP B CA 1
ATOM 1738 C C . TRP B 1 101 ? 29.349 14.605 34.624 1.00 25.11 100 TRP B C 1
ATOM 1739 O O . TRP B 1 101 ? 29.281 13.358 34.593 1.00 25.34 100 TRP B O 1
ATOM 1750 N N . LEU B 1 102 ? 30.438 15.296 34.327 1.00 24.50 101 LEU B N 1
ATOM 1751 C CA A LEU B 1 102 ? 31.758 14.689 34.292 0.50 24.88 101 LEU B CA 1
ATOM 1752 C CA B LEU B 1 102 ? 31.756 14.675 34.309 0.50 25.00 101 LEU B CA 1
ATOM 1753 C C . LEU B 1 102 ? 32.420 15.080 35.609 1.00 25.42 101 LEU B C 1
ATOM 1754 O O . LEU B 1 102 ? 32.301 16.237 36.051 1.00 24.64 101 LEU B O 1
ATOM 1763 N N . GLY B 1 103 ? 33.099 14.139 36.246 1.00 25.66 102 GLY B N 1
ATOM 1764 C CA . GLY B 1 103 ? 33.687 14.394 37.530 1.00 27.40 102 GLY B CA 1
ATOM 1765 C C . GLY B 1 103 ? 32.687 14.119 38.633 1.00 31.13 102 GLY B C 1
ATOM 1766 O O . GLY B 1 103 ? 31.977 13.101 38.613 1.00 33.61 102 GLY B O 1
ATOM 1767 N N . ALA B 1 104 ? 32.687 14.967 39.651 1.00 32.17 103 ALA B N 1
ATOM 1768 C CA . ALA B 1 104 ? 31.769 14.801 40.762 1.00 32.31 103 ALA B CA 1
ATOM 1769 C C . ALA B 1 104 ? 30.742 15.927 40.724 1.00 29.86 103 ALA B C 1
ATOM 1770 O O . ALA B 1 104 ? 31.101 17.113 40.740 1.00 31.28 103 ALA B O 1
ATOM 1772 N N . ALA B 1 105 ? 29.461 15.571 40.648 1.00 29.93 104 ALA B N 1
ATOM 1773 C CA . ALA B 1 105 ? 28.428 16.585 40.596 1.00 29.91 104 ALA B CA 1
ATOM 1774 C C . ALA B 1 105 ? 28.497 17.499 41.816 1.00 27.57 104 ALA B C 1
ATOM 1775 O O . ALA B 1 105 ? 28.755 17.078 42.955 1.00 29.18 104 ALA B O 1
ATOM 1777 N N . LEU B 1 106 ? 28.262 18.767 41.548 1.00 27.27 105 LEU B N 1
ATOM 1778 C CA . LEU B 1 106 ? 28.114 19.817 42.529 1.00 26.08 105 LEU B CA 1
ATOM 1779 C C . LEU B 1 106 ? 26.643 20.189 42.623 1.00 27.84 105 LEU B C 1
ATOM 1780 O O . LEU B 1 106 ? 25.938 20.204 41.593 1.00 28.84 105 LEU B O 1
ATOM 1785 N N . ALA B 1 107 ? 26.192 20.518 43.831 1.00 26.99 106 ALA B N 1
ATOM 1786 C CA . ALA B 1 107 ? 24.845 21.002 44.051 1.00 28.21 106 ALA B CA 1
ATOM 1787 C C . ALA B 1 107 ? 24.745 22.347 43.339 1.00 27.61 106 ALA B C 1
ATOM 1788 O O . ALA B 1 107 ? 25.674 23.159 43.421 1.00 27.05 106 ALA B O 1
ATOM 1790 N N . LEU B 1 108 ? 23.652 22.554 42.610 1.00 26.38 107 LEU B N 1
ATOM 1791 C CA . LEU B 1 108 ? 23.424 23.804 41.898 1.00 26.36 107 LEU B CA 1
ATOM 1792 C C . LEU B 1 108 ? 22.336 24.591 42.617 1.00 24.25 107 LEU B C 1
ATOM 1793 O O . LEU B 1 108 ? 21.511 24.022 43.340 1.00 26.64 107 LEU B O 1
ATOM 1798 N N . ASN B 1 109 ? 22.347 25.912 42.445 1.00 25.10 108 ASN B N 1
ATOM 1799 C CA . ASN B 1 109 ? 21.329 26.773 43.000 1.00 26.12 108 ASN B CA 1
ATOM 1800 C C . ASN B 1 109 ? 20.192 26.875 41.978 1.00 26.32 108 ASN B C 1
ATOM 1801 O O . ASN B 1 109 ? 20.008 27.896 41.303 1.00 27.80 108 ASN B O 1
ATOM 1806 N N . ILE B 1 110 ? 19.450 25.780 41.868 1.00 25.14 109 ILE B N 1
ATOM 1807 C CA . ILE B 1 110 ? 18.313 25.678 40.958 1.00 26.10 109 ILE B CA 1
ATOM 1808 C C . ILE B 1 110 ? 17.227 26.682 41.311 1.00 25.64 109 ILE B C 1
ATOM 1809 O O . ILE B 1 110 ? 16.505 27.137 40.432 1.00 25.18 109 ILE B O 1
ATOM 1814 N N . GLU B 1 111 ? 17.105 27.048 42.590 1.00 26.32 110 GLU B N 1
ATOM 1815 C CA . GLU B 1 111 ? 16.135 28.075 42.995 1.00 27.04 110 GLU B CA 1
ATOM 1816 C C . GLU B 1 111 ? 16.349 29.396 42.262 1.00 27.05 110 GLU B C 1
ATOM 1817 O O . GLU B 1 111 ? 15.404 30.097 41.965 1.00 26.25 110 GLU B O 1
ATOM 1823 N N . PHE B 1 112 ? 17.601 29.738 41.973 1.00 25.43 111 PHE B N 1
ATOM 1824 C CA . PHE B 1 112 ? 17.877 30.900 41.186 1.00 25.81 111 PHE B CA 1
ATOM 1825 C C . PHE B 1 112 ? 17.119 30.827 39.854 1.00 24.21 111 PHE B C 1
ATOM 1826 O O . PHE B 1 112 ? 16.529 31.817 39.414 1.00 26.02 111 PHE B O 1
ATOM 1834 N N . LEU B 1 113 ? 17.166 29.657 39.212 1.00 24.08 112 LEU B N 1
ATOM 1835 C CA . LEU B 1 113 ? 16.466 29.447 37.931 1.00 25.01 112 LEU B CA 1
ATOM 1836 C C . LEU B 1 113 ? 14.948 29.419 38.089 1.00 27.39 112 LEU B C 1
ATOM 1837 O O . LEU B 1 113 ? 14.210 29.889 37.228 1.00 26.22 112 LEU B O 1
ATOM 1842 N N . ARG B 1 114 ? 14.481 28.801 39.161 1.00 29.10 113 ARG B N 1
ATOM 1843 C CA . ARG B 1 114 ? 13.050 28.767 39.443 1.00 31.85 113 ARG B CA 1
ATOM 1844 C C . ARG B 1 114 ? 12.521 30.170 39.650 1.00 34.41 113 ARG B C 1
ATOM 1845 O O . ARG B 1 114 ? 11.453 30.505 39.151 1.00 33.27 113 ARG B O 1
ATOM 1853 N N . GLN B 1 115 ? 13.288 31.003 40.350 1.00 36.55 114 GLN B N 1
ATOM 1854 C CA . GLN B 1 115 ? 12.884 32.383 40.606 1.00 39.48 114 GLN B CA 1
ATOM 1855 C C . GLN B 1 115 ? 12.817 33.222 39.322 1.00 40.69 114 GLN B C 1
ATOM 1856 O O . GLN B 1 115 ? 12.069 34.187 39.257 1.00 42.19 114 GLN B O 1
ATOM 1859 N N . LEU B 1 116 ? 13.580 32.849 38.303 1.00 41.35 115 LEU B N 1
ATOM 1860 C CA . LEU B 1 116 ? 13.499 33.537 37.018 1.00 43.69 115 LEU B CA 1
ATOM 1861 C C . LEU B 1 116 ? 12.222 33.203 36.249 1.00 45.70 115 LEU B C 1
ATOM 1862 O O . LEU B 1 116 ? 11.732 34.032 35.489 1.00 47.00 115 LEU B O 1
ATOM 1867 N N . SER B 1 117 ? 11.692 31.996 36.437 1.00 47.54 116 SER B N 1
ATOM 1868 C CA . SER B 1 117 ? 10.492 31.567 35.713 1.00 49.03 116 SER B CA 1
ATOM 1869 C C . SER B 1 117 ? 9.216 32.001 36.421 1.00 50.56 116 SER B C 1
ATOM 1870 O O . SER B 1 117 ? 8.299 32.524 35.786 1.00 52.77 116 SER B O 1
#

Solvent-accessible surface area: 10644 Å² total

Foldseek 3Di:
DDDCVLFFWKKKDWFDAPVCVVLVVVLVVVDVVDFDWDKADWANADDQFGHGTIMIIDGPVCCVPSVVVVCRVVQIKMKMFTDRPQVLCRRPPRIDIDHDDDGTNSVSVVVVD/DDDPVLFFWKKKDWFDAPVCVVLVVVLVVVDVVFFDWDKADWAQQADQFRHGTIMIIGGPVCCVPPVVCVVRSVQIKMKMFTDRPQVLCRRPPRIDIDHDDDGTNSVSVVVVD

Nearest PDB structures (foldseek):
  2peb-assembly1_B  TM=1.005E+00  e=1.475E-21  Nostoc punctiforme PCC 73102
  2p8i-assembly1_B  TM=9.582E-01  e=4.166E-13  Paraburkholderia xenovorans LB400
  3ab2-assembly2_E  TM=5.253E-01  e=1.118E-01  Corynebacterium glutamicum
  3ab4-assembly4_P  TM=5.329E-01  e=3.847E-01  Corynebacterium glutamicum
  3ab4-assembly4_N  TM=5.054E-01  e=5.928E-01  Corynebacterium glutamicum

CATH classification: 3.30.70.1240

B-factor: mean 30.83, std 8.99, range [14.28, 72.11]

Sequence (226 aa):
KEDTIEIAGFHAHVYFDAASRDVAARRVRREGLGARFEVQQLGRRWFDKPIGPHPKKGYQVAFLPNQFDKVVPWLLNREGLDILVHPEETGDAVSDHAVYSLWLLGAALALLNIEFLRQLSKEDTIEIAGFHAHVYFDAASRDVAARVREGLGARFEVQLGRWFDKPIGPHPKGYQVAFLPNQFDKVVPWLLNREGLDILVHPEETGDAVSDHAVYSLWLLGAALALNIEFLRQLS